Protein AF-A0A352DQA3-F1 (afdb_monomer)

Mean predicted aligned error: 14.09 Å

Radius of gyration: 21.42 Å; Cα contacts (8 Å, |Δi|>4): 329; chains: 1; bounding box: 60×43×44 Å

Foldseek 3Di:
DVVVQCCQCPVVPDPPDAAEAEFWLDPCRLVVDPDPVRHQAYEYAEEDQDPLAADQALVLVGLVSVCVSVPVRHAYAHDEYQAHHAPCNCVLSVSPHVYYHYDDDCSDPPCSHYNPVSVVRQCPDPSDDDPVNDDDPVPDDPPDPPPDDPPDDDDDDDDDDDDDQQAQPLVPPPDQALVSLVLLACCQVPCPVRPGDDSSFVNQQAQQDPGGHNSSSVVSSCCNVVVDPSVCTSPHD

Structure (mmCIF, N/CA/C/O backbone):
data_AF-A0A352DQA3-F1
#
_entry.id   AF-A0A352DQA3-F1
#
loop_
_atom_site.group_PDB
_atom_site.id
_atom_site.type_symbol
_atom_site.label_atom_id
_atom_site.label_alt_id
_atom_site.label_comp_id
_atom_site.label_asym_id
_atom_site.label_entity_id
_atom_site.label_seq_id
_atom_site.pdbx_PDB_ins_code
_atom_site.Cartn_x
_atom_site.Cartn_y
_atom_site.Cartn_z
_atom_site.occupancy
_atom_site.B_iso_or_equiv
_atom_site.auth_seq_id
_atom_site.auth_comp_id
_atom_site.auth_asym_id
_atom_site.auth_atom_id
_atom_site.pdbx_PDB_model_num
ATOM 1 N N . TYR A 1 1 ? 12.817 1.715 -17.628 1.00 97.12 1 TYR A N 1
ATOM 2 C CA . TYR A 1 1 ? 11.802 0.677 -17.380 1.00 97.12 1 TYR A CA 1
ATOM 3 C C . TYR A 1 1 ? 11.721 -0.336 -18.521 1.00 97.12 1 TYR A C 1
ATOM 5 O O . TYR A 1 1 ? 12.289 -1.405 -18.374 1.00 97.12 1 TYR A O 1
ATOM 13 N N . ARG A 1 2 ? 11.142 0.001 -19.687 1.00 98.06 2 ARG A N 1
ATOM 14 C CA . ARG A 1 2 ? 10.905 -0.963 -20.788 1.00 98.06 2 ARG A CA 1
ATOM 15 C C . ARG A 1 2 ? 12.142 -1.726 -21.283 1.00 98.06 2 ARG A C 1
ATOM 17 O O . ARG A 1 2 ? 12.039 -2.916 -21.531 1.00 98.06 2 ARG A O 1
ATOM 24 N N . LEU A 1 3 ? 13.314 -1.085 -21.359 1.00 98.56 3 LEU A N 1
ATOM 25 C CA . LEU A 1 3 ? 14.563 -1.789 -21.687 1.00 98.56 3 LEU A CA 1
ATOM 26 C C . LEU A 1 3 ? 14.915 -2.861 -20.643 1.00 98.56 3 LEU A C 1
ATOM 28 O O . LEU A 1 3 ? 15.335 -3.947 -21.009 1.00 98.56 3 LEU A O 1
ATOM 32 N N . LEU A 1 4 ? 14.743 -2.568 -19.352 1.00 98.62 4 LEU A N 1
ATOM 33 C CA . LEU A 1 4 ? 15.020 -3.530 -18.285 1.00 98.62 4 LEU A CA 1
ATOM 34 C C . LEU A 1 4 ? 14.028 -4.695 -18.336 1.00 98.62 4 LEU A C 1
ATOM 36 O O . LEU A 1 4 ? 14.460 -5.837 -18.246 1.00 98.62 4 LEU A O 1
ATOM 40 N N . TYR A 1 5 ? 12.739 -4.404 -18.544 1.00 98.62 5 TYR A N 1
ATOM 41 C CA . TYR A 1 5 ? 11.709 -5.424 -18.751 1.00 98.62 5 TYR A CA 1
ATOM 42 C C . TYR A 1 5 ? 12.066 -6.347 -19.915 1.00 98.62 5 TYR A C 1
ATOM 44 O O . TYR A 1 5 ? 12.127 -7.556 -19.746 1.00 98.62 5 TYR A O 1
ATOM 52 N N . ASP A 1 6 ? 12.393 -5.786 -21.080 1.00 98.50 6 ASP A N 1
ATOM 53 C CA . ASP A 1 6 ? 12.763 -6.586 -22.247 1.00 98.50 6 ASP A CA 1
ATOM 54 C C . ASP A 1 6 ? 14.010 -7.446 -21.994 1.00 98.50 6 ASP A C 1
ATOM 56 O O . ASP A 1 6 ? 14.023 -8.639 -22.289 1.00 98.50 6 ASP A O 1
ATOM 60 N N . GLN A 1 7 ? 15.050 -6.870 -21.385 1.00 98.75 7 GLN A N 1
ATOM 61 C CA . GLN A 1 7 ? 16.265 -7.621 -21.089 1.00 98.75 7 GLN A CA 1
ATOM 62 C C . GLN A 1 7 ? 16.005 -8.752 -20.089 1.00 98.75 7 GLN A C 1
ATOM 64 O O . GLN A 1 7 ? 16.391 -9.885 -20.352 1.00 98.75 7 GLN A O 1
ATOM 69 N N . LEU A 1 8 ? 15.360 -8.473 -18.955 1.00 98.75 8 LEU A N 1
ATOM 70 C CA . LEU A 1 8 ? 15.143 -9.474 -17.910 1.00 98.75 8 LEU A CA 1
ATOM 71 C C . LEU A 1 8 ? 14.114 -10.529 -18.335 1.00 98.75 8 LEU A C 1
ATOM 73 O O . LEU A 1 8 ? 14.409 -11.718 -18.253 1.00 98.75 8 LEU A O 1
ATOM 77 N N . THR A 1 9 ? 12.956 -10.108 -18.842 1.00 97.88 9 THR A N 1
ATOM 78 C CA . THR A 1 9 ? 11.842 -11.005 -19.173 1.00 97.88 9 THR A CA 1
ATOM 79 C C . THR A 1 9 ? 12.065 -11.725 -20.502 1.00 97.88 9 THR A C 1
ATOM 81 O O . THR A 1 9 ? 11.967 -12.947 -20.561 1.00 97.88 9 THR A O 1
ATOM 84 N N . ASN A 1 10 ? 12.408 -11.006 -21.579 1.00 97.31 10 ASN A N 1
ATOM 85 C CA . ASN A 1 10 ? 12.446 -11.596 -22.925 1.00 97.31 10 ASN A CA 1
ATOM 86 C C . ASN A 1 10 ? 13.825 -12.153 -23.300 1.00 97.31 10 ASN A C 1
ATOM 88 O O . ASN A 1 10 ? 13.908 -13.216 -23.913 1.00 97.31 10 ASN A O 1
ATOM 92 N N . VAL A 1 11 ? 14.910 -11.441 -22.968 1.00 98.50 11 VAL A N 1
ATOM 93 C CA . VAL A 1 11 ? 16.274 -11.862 -23.345 1.00 98.50 11 VAL A CA 1
ATOM 94 C C . VAL A 1 11 ? 16.845 -12.875 -22.355 1.00 98.50 11 VAL A C 1
ATOM 96 O O . VAL A 1 11 ? 17.366 -13.907 -22.776 1.00 98.50 11 VAL A O 1
ATOM 99 N N . TYR A 1 12 ? 16.753 -12.598 -21.053 1.00 98.31 12 TYR A N 1
ATOM 100 C CA . TYR A 1 12 ? 17.240 -13.498 -20.004 1.00 98.31 12 TYR A CA 1
ATOM 101 C C . TYR A 1 12 ? 16.210 -14.546 -19.572 1.00 98.31 12 TYR A C 1
ATOM 103 O O . TYR A 1 12 ? 16.596 -15.515 -18.922 1.00 98.31 12 TYR A O 1
ATOM 111 N N . GLY A 1 13 ? 14.938 -14.396 -19.959 1.00 97.69 13 GLY A N 1
ATOM 112 C CA . GLY A 1 13 ? 13.897 -15.387 -19.681 1.00 97.69 13 GLY A CA 1
ATOM 113 C C . GLY A 1 13 ? 13.489 -15.465 -18.210 1.00 97.69 13 GLY A C 1
ATOM 114 O O . GLY A 1 13 ? 13.107 -16.540 -17.759 1.00 97.69 13 GLY A O 1
ATOM 115 N N . LEU A 1 14 ? 13.623 -14.375 -17.447 1.00 98.12 14 LEU A N 1
ATOM 116 C CA . LEU A 1 14 ? 13.185 -14.324 -16.052 1.00 98.12 14 LEU A CA 1
ATOM 117 C C . LEU A 1 14 ? 11.661 -14.171 -15.994 1.00 98.12 14 LEU A C 1
ATOM 119 O O . LEU A 1 14 ? 11.121 -13.118 -16.326 1.00 98.12 14 LEU A O 1
ATOM 123 N N . ASP A 1 15 ? 10.985 -15.224 -15.549 1.00 96.12 15 ASP A N 1
ATOM 124 C CA . ASP A 1 15 ? 9.526 -15.338 -15.427 1.00 96.12 15 ASP A CA 1
ATOM 125 C C . ASP A 1 15 ? 9.042 -15.336 -13.964 1.00 96.12 15 ASP A C 1
ATOM 127 O O . ASP A 1 15 ? 7.864 -15.538 -13.681 1.00 96.12 15 ASP A O 1
ATOM 131 N N . ASN A 1 16 ? 9.953 -15.075 -13.025 1.00 95.12 16 ASN A N 1
ATOM 132 C CA . ASN A 1 16 ? 9.726 -15.093 -11.581 1.00 95.12 16 ASN A CA 1
ATOM 133 C C . ASN A 1 16 ? 9.737 -13.691 -10.941 1.00 95.12 16 ASN A C 1
ATOM 135 O O . ASN A 1 16 ? 9.938 -13.566 -9.732 1.00 95.12 16 ASN A O 1
ATOM 139 N N . LEU A 1 17 ? 9.592 -12.638 -11.750 1.00 97.69 17 LEU A N 1
ATOM 140 C CA . LEU A 1 17 ? 9.602 -11.244 -11.310 1.00 97.69 17 LEU A CA 1
ATOM 141 C C . LEU A 1 17 ? 8.179 -10.683 -11.293 1.00 97.69 17 LEU A C 1
ATOM 143 O O . LEU A 1 17 ? 7.460 -10.818 -12.278 1.00 97.69 17 LEU A O 1
ATOM 147 N N . ILE A 1 18 ? 7.818 -10.008 -10.199 1.00 98.00 18 ILE A N 1
ATOM 148 C CA . ILE A 1 18 ? 6.641 -9.136 -10.122 1.00 98.00 18 ILE A CA 1
ATOM 149 C C . ILE A 1 18 ? 7.140 -7.699 -10.281 1.00 98.00 18 ILE A C 1
ATOM 151 O O . ILE A 1 18 ? 7.998 -7.240 -9.524 1.00 98.00 18 ILE A O 1
ATOM 155 N N . TRP A 1 19 ? 6.637 -7.003 -11.293 1.00 98.69 19 TRP A N 1
ATOM 156 C CA . TRP A 1 19 ? 7.102 -5.686 -11.704 1.00 98.69 19 TRP A CA 1
ATOM 157 C C . TRP A 1 19 ? 6.330 -4.574 -10.990 1.00 98.69 19 TRP A C 1
ATOM 159 O O . TRP A 1 19 ? 5.251 -4.163 -11.417 1.00 98.69 19 TRP A O 1
ATOM 169 N N . GLU A 1 20 ? 6.907 -4.049 -9.912 1.00 98.69 20 GLU A N 1
ATOM 170 C CA . GLU A 1 20 ? 6.370 -2.893 -9.193 1.00 98.69 20 GLU A CA 1
ATOM 171 C C . GLU A 1 20 ? 6.912 -1.577 -9.773 1.00 98.69 20 GLU A C 1
ATOM 173 O O . GLU A 1 20 ? 8.119 -1.403 -9.965 1.00 98.69 20 GLU A O 1
ATOM 178 N N . TRP A 1 21 ? 6.019 -0.640 -10.092 1.00 98.38 21 TRP A N 1
ATOM 179 C CA . TRP A 1 21 ? 6.387 0.721 -10.483 1.00 98.38 21 TRP A CA 1
ATOM 180 C C . TRP A 1 21 ? 6.039 1.702 -9.367 1.00 98.38 21 TRP A C 1
ATOM 182 O O . TRP A 1 21 ? 4.870 1.864 -9.026 1.00 98.38 21 TRP A O 1
ATOM 192 N N . THR A 1 22 ? 7.040 2.394 -8.829 1.00 97.75 22 THR A N 1
ATOM 193 C CA . THR A 1 22 ? 6.814 3.465 -7.854 1.00 97.75 22 THR A CA 1
ATOM 194 C C . THR A 1 22 ? 6.287 4.714 -8.557 1.00 97.75 22 THR A C 1
ATOM 196 O O . THR A 1 22 ? 6.980 5.319 -9.381 1.00 97.75 22 THR A O 1
ATOM 199 N N . GLY A 1 23 ? 5.055 5.091 -8.225 1.00 92.44 23 GLY A N 1
ATOM 200 C CA . GLY A 1 23 ? 4.358 6.250 -8.764 1.00 92.44 23 GLY A CA 1
ATOM 201 C C . GLY A 1 23 ? 4.182 7.366 -7.744 1.00 92.44 23 GLY A C 1
ATOM 202 O O . GLY A 1 23 ? 4.230 7.153 -6.538 1.00 92.44 23 GLY A O 1
ATOM 203 N N . TYR A 1 24 ? 3.913 8.570 -8.245 1.00 92.81 24 TYR A N 1
ATOM 204 C CA . TYR A 1 24 ? 3.477 9.714 -7.446 1.00 92.81 24 TYR A CA 1
ATOM 205 C C . TYR A 1 24 ? 2.118 10.215 -7.947 1.00 92.81 24 TYR A C 1
ATOM 207 O O . TYR A 1 24 ? 1.561 9.703 -8.918 1.00 92.81 24 TYR A O 1
ATOM 215 N N . THR A 1 25 ? 1.554 11.211 -7.267 1.00 89.88 25 THR A N 1
ATOM 216 C CA . THR A 1 25 ? 0.224 11.759 -7.578 1.00 89.88 25 THR A CA 1
ATOM 217 C C . THR A 1 25 ? 0.282 13.200 -8.085 1.00 89.88 25 THR A C 1
ATOM 219 O O . THR A 1 25 ? -0.691 13.945 -7.957 1.00 89.88 25 THR A O 1
ATOM 222 N N . THR A 1 26 ? 1.425 13.629 -8.631 1.00 88.25 26 THR A N 1
ATOM 223 C CA . THR A 1 26 ? 1.525 14.930 -9.310 1.00 88.25 26 THR A CA 1
ATOM 224 C C . THR A 1 26 ? 0.854 14.859 -10.687 1.00 88.25 26 THR A C 1
ATOM 226 O O . THR A 1 26 ? 0.748 13.766 -11.249 1.00 88.25 26 THR A O 1
ATOM 229 N N . PRO A 1 27 ? 0.428 15.992 -11.275 1.00 83.38 27 PRO A N 1
ATOM 230 C CA . PRO A 1 27 ? -0.166 16.002 -12.615 1.00 83.38 27 PRO A CA 1
ATOM 231 C C . PRO A 1 27 ? 0.701 15.324 -13.687 1.00 83.38 27 PRO A C 1
ATOM 233 O O . PRO A 1 27 ? 0.173 14.666 -14.576 1.00 83.38 27 PRO A O 1
ATOM 236 N N . GLU A 1 28 ? 2.024 15.437 -13.575 1.00 89.81 28 GLU A N 1
ATOM 237 C CA . GLU A 1 28 ? 2.993 14.872 -14.519 1.00 89.81 28 GLU A CA 1
ATOM 238 C C . GLU A 1 28 ? 3.261 13.384 -14.269 1.00 89.81 28 GLU A C 1
ATOM 240 O O . GLU A 1 28 ? 3.875 12.728 -15.103 1.00 89.81 28 GLU A O 1
ATOM 245 N N . SER A 1 29 ? 2.827 12.822 -13.135 1.00 89.19 29 SER A N 1
ATOM 246 C CA . SER A 1 29 ? 3.151 11.438 -12.757 1.00 89.19 29 SER A CA 1
ATOM 247 C C . SER A 1 29 ? 2.624 10.413 -13.768 1.00 89.19 29 SER A C 1
ATOM 249 O O . SER A 1 29 ? 3.254 9.377 -13.969 1.00 89.19 29 SER A O 1
ATOM 251 N N . ALA A 1 30 ? 1.523 10.728 -14.458 1.00 87.94 30 ALA A N 1
ATOM 252 C CA . ALA A 1 30 ? 0.977 9.892 -15.525 1.00 87.94 30 ALA A CA 1
ATOM 253 C C . ALA A 1 30 ? 1.944 9.732 -16.715 1.00 87.94 30 ALA A C 1
ATOM 255 O O . ALA A 1 30 ? 1.997 8.658 -17.308 1.00 87.94 30 ALA A O 1
ATOM 256 N N . ASP A 1 31 ? 2.758 10.749 -17.021 1.00 94.62 31 ASP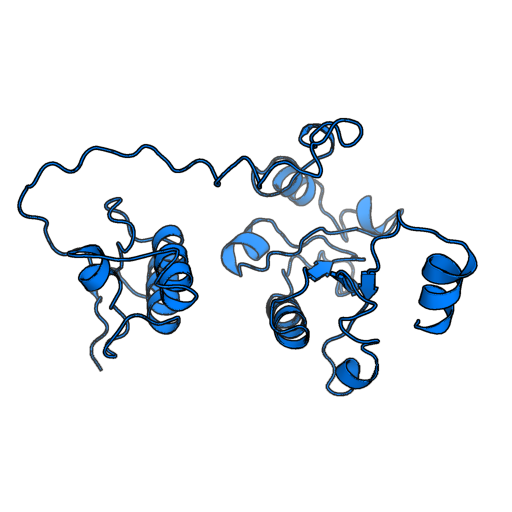 A N 1
ATOM 257 C CA . ASP A 1 31 ? 3.726 10.705 -18.129 1.00 94.62 31 ASP A CA 1
ATOM 258 C C . ASP A 1 31 ? 4.896 9.742 -17.851 1.00 94.62 31 ASP A C 1
ATOM 260 O O . ASP A 1 31 ? 5.610 9.332 -18.769 1.00 94.62 31 ASP A O 1
ATOM 264 N N . TRP A 1 32 ? 5.101 9.371 -16.5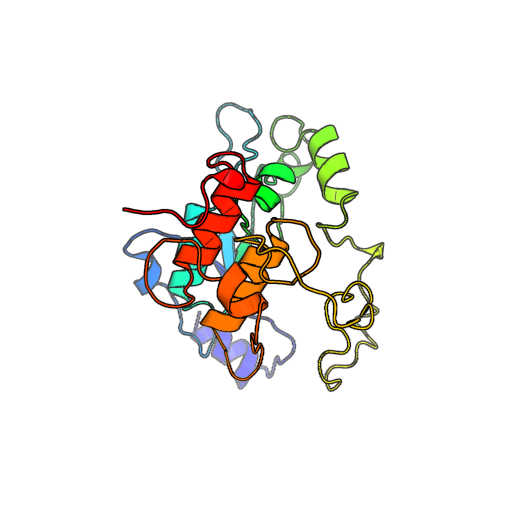83 1.00 96.00 32 TRP A N 1
ATOM 265 C CA . TRP A 1 32 ? 6.158 8.457 -16.145 1.00 96.00 32 TRP A CA 1
ATOM 266 C C . TRP A 1 32 ? 5.700 7.003 -16.039 1.00 96.00 32 TRP A C 1
ATOM 268 O O . TRP A 1 32 ? 6.545 6.123 -15.843 1.00 96.00 32 TRP A O 1
ATOM 278 N N . TYR A 1 33 ? 4.396 6.738 -16.174 1.00 96.06 33 TYR A N 1
ATOM 279 C CA . TYR A 1 33 ? 3.854 5.389 -16.098 1.00 96.06 33 TYR A CA 1
ATOM 280 C C . TYR A 1 33 ? 4.297 4.563 -17.321 1.00 96.06 33 TYR A C 1
ATOM 282 O O . TYR A 1 33 ? 3.999 4.936 -18.458 1.00 96.06 33 TYR A O 1
ATOM 290 N N . PRO A 1 34 ? 5.014 3.436 -17.139 1.00 97.44 34 PRO A N 1
ATOM 291 C CA . PRO A 1 34 ? 5.565 2.675 -18.257 1.00 97.44 34 PRO A CA 1
ATOM 292 C C . PRO A 1 34 ? 4.510 2.043 -19.171 1.00 97.44 34 PRO A C 1
ATOM 294 O O . PRO A 1 34 ? 4.805 1.855 -20.355 1.00 97.44 34 PRO A O 1
ATOM 297 N N . GLY A 1 35 ? 3.324 1.726 -18.640 1.00 96.38 35 GLY A N 1
ATOM 298 C CA . GLY A 1 35 ? 2.212 1.064 -19.329 1.00 96.38 35 GLY A CA 1
ATOM 299 C C . GLY A 1 35 ? 1.791 -0.254 -18.669 1.00 96.38 35 GLY A C 1
ATOM 300 O O . GLY A 1 35 ? 2.610 -0.947 -18.066 1.00 96.38 35 GLY A O 1
ATOM 301 N N . ASP A 1 36 ? 0.511 -0.608 -18.815 1.00 96.81 36 ASP A N 1
ATOM 302 C CA . ASP A 1 36 ? -0.110 -1.769 -18.153 1.00 96.81 36 ASP A CA 1
ATOM 303 C C . ASP A 1 36 ? 0.462 -3.127 -18.581 1.00 96.81 36 ASP A C 1
ATOM 305 O O . ASP A 1 36 ? 0.287 -4.114 -17.866 1.00 96.81 36 A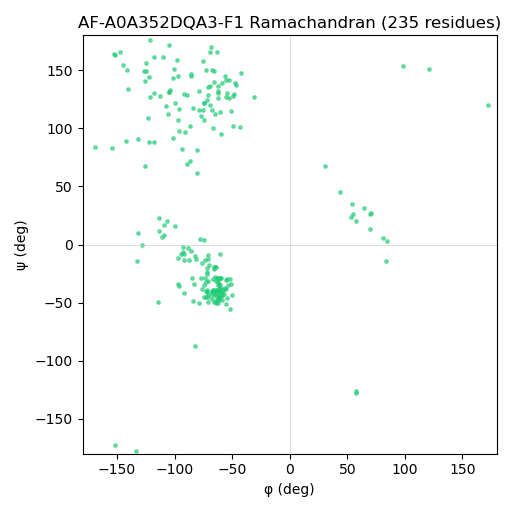SP A O 1
ATOM 309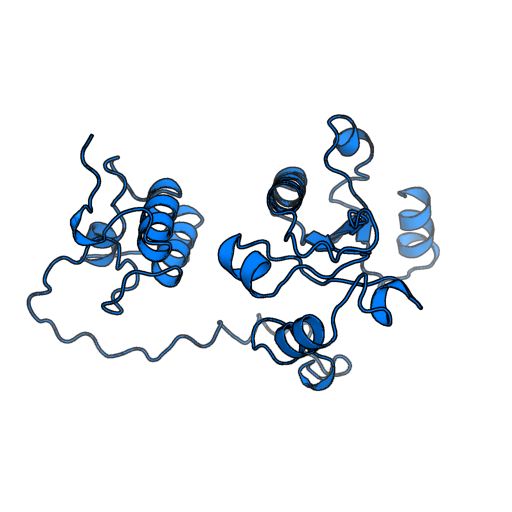 N N . ASP A 1 37 ? 1.129 -3.175 -19.738 1.00 97.38 37 ASP A N 1
ATOM 310 C CA . ASP A 1 37 ? 1.752 -4.364 -20.327 1.00 97.38 37 ASP A CA 1
ATOM 311 C C . ASP A 1 37 ? 3.068 -4.766 -19.650 1.00 97.38 37 ASP A C 1
ATOM 313 O O . ASP A 1 37 ? 3.543 -5.879 -19.858 1.00 97.38 37 ASP A O 1
ATOM 317 N N . VAL A 1 38 ? 3.667 -3.869 -18.864 1.00 98.12 38 VAL A N 1
ATOM 318 C CA . VAL A 1 38 ? 4.975 -4.094 -18.228 1.00 98.12 38 VAL A CA 1
ATOM 319 C C . VAL A 1 38 ? 4.977 -3.837 -16.719 1.00 98.12 38 VAL A C 1
ATOM 321 O O . VAL A 1 38 ? 6.019 -4.003 -16.096 1.00 98.12 38 VAL A O 1
ATOM 324 N N . VAL A 1 39 ? 3.846 -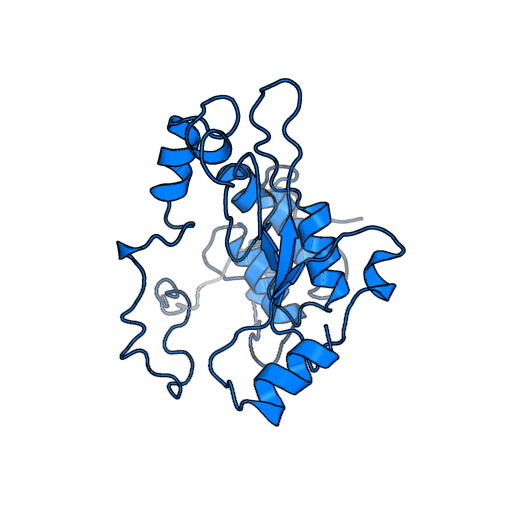3.433 -16.133 1.00 98.38 39 VAL A N 1
ATOM 325 C CA . VAL A 1 39 ? 3.693 -3.165 -14.693 1.00 98.38 39 VAL A CA 1
ATOM 326 C C . VAL A 1 39 ? 2.659 -4.118 -14.102 1.00 98.38 39 VAL A C 1
ATOM 328 O O . VAL A 1 39 ? 1.543 -4.201 -14.609 1.00 98.38 39 VAL A O 1
ATOM 331 N N . ASP A 1 40 ? 2.990 -4.778 -12.996 1.00 98.62 40 ASP A N 1
ATOM 332 C CA . ASP A 1 40 ? 2.076 -5.664 -12.265 1.00 98.62 40 ASP A CA 1
ATOM 333 C C . ASP A 1 40 ? 1.387 -4.945 -11.097 1.00 98.62 40 ASP A C 1
ATOM 335 O O . ASP A 1 40 ? 0.207 -5.173 -10.825 1.00 98.62 40 ASP A O 1
ATOM 339 N N . MET A 1 41 ? 2.103 -4.039 -10.426 1.00 98.38 41 MET A N 1
ATOM 340 C CA . MET A 1 41 ? 1.598 -3.294 -9.272 1.00 98.38 41 MET A CA 1
ATOM 341 C C . MET A 1 41 ? 2.259 -1.919 -9.123 1.00 98.38 41 MET A C 1
ATOM 343 O O . MET A 1 41 ? 3.301 -1.645 -9.721 1.00 98.38 41 MET A O 1
ATOM 347 N N . VAL A 1 42 ? 1.637 -1.047 -8.331 1.00 98.44 42 VAL A N 1
ATOM 348 C CA . VAL A 1 42 ? 2.093 0.329 -8.106 1.00 98.44 42 VAL A CA 1
ATOM 349 C C . VAL A 1 42 ? 2.552 0.514 -6.668 1.00 98.44 42 VAL A C 1
ATOM 351 O O . VAL A 1 42 ? 1.789 0.244 -5.747 1.00 98.44 42 VAL A O 1
ATOM 354 N N . GLY A 1 43 ? 3.758 1.042 -6.494 1.00 98.44 43 GLY A N 1
ATOM 355 C CA . GLY A 1 43 ? 4.291 1.472 -5.204 1.00 98.44 43 GLY A CA 1
ATOM 356 C C . GLY A 1 43 ? 4.129 2.979 -4.987 1.00 98.44 43 GLY A C 1
ATOM 357 O O . GLY A 1 43 ? 4.011 3.749 -5.944 1.00 98.44 43 GLY A O 1
ATOM 358 N N . TYR A 1 44 ? 4.158 3.414 -3.732 1.00 98.56 44 TYR A N 1
ATOM 359 C CA . TYR A 1 44 ? 4.298 4.810 -3.326 1.00 98.56 44 TYR A CA 1
ATOM 360 C C . TYR A 1 44 ? 5.208 4.927 -2.106 1.00 98.56 44 TYR A C 1
ATOM 362 O O . TYR A 1 44 ? 5.000 4.239 -1.105 1.00 98.56 44 TYR A O 1
ATOM 370 N N . ASP A 1 45 ? 6.147 5.869 -2.158 1.00 98.38 45 ASP A N 1
ATOM 371 C CA . ASP A 1 45 ? 7.107 6.099 -1.080 1.00 98.38 45 ASP A CA 1
ATOM 372 C C . ASP A 1 45 ? 6.630 7.245 -0.173 1.00 98.38 45 ASP A C 1
ATOM 374 O O . ASP A 1 45 ? 6.654 8.429 -0.537 1.00 98.38 45 ASP A O 1
ATOM 378 N N . LYS A 1 46 ? 6.173 6.902 1.035 1.00 96.94 46 LYS A N 1
ATOM 379 C CA . LYS A 1 46 ? 5.617 7.840 2.021 1.00 96.94 46 LYS A CA 1
ATOM 380 C C . LYS A 1 46 ? 6.678 8.269 3.037 1.00 96.94 46 LYS A C 1
ATOM 382 O O . LYS A 1 46 ? 6.866 7.621 4.060 1.00 96.94 46 LYS A O 1
ATOM 387 N N . TYR A 1 47 ? 7.278 9.435 2.821 1.00 95.00 47 TYR A N 1
ATOM 388 C CA . TYR A 1 47 ? 8.117 10.107 3.821 1.00 95.00 47 TYR A CA 1
ATOM 389 C C . TYR A 1 47 ? 7.514 11.462 4.188 1.00 95.00 47 TYR A C 1
ATOM 391 O O . TYR A 1 47 ? 7.777 12.476 3.539 1.00 95.00 47 TYR A O 1
ATOM 399 N N . ASN A 1 48 ? 6.626 11.463 5.180 1.00 91.44 48 ASN A N 1
ATOM 400 C CA . ASN A 1 48 ? 5.829 12.628 5.569 1.00 91.44 48 ASN A CA 1
ATOM 401 C C . ASN A 1 48 ? 5.836 12.908 7.082 1.00 91.44 48 ASN A C 1
ATOM 403 O O . ASN A 1 48 ? 5.057 13.744 7.553 1.00 91.44 48 ASN A O 1
ATOM 407 N N . GLY A 1 49 ? 6.698 12.232 7.841 1.00 84.38 49 GLY A N 1
ATOM 408 C CA . GLY A 1 49 ? 7.039 12.586 9.211 1.00 84.38 49 GLY A CA 1
ATOM 409 C C . GLY A 1 49 ? 7.692 13.965 9.261 1.00 84.38 49 GLY A C 1
ATOM 410 O O . GLY A 1 49 ? 8.594 14.280 8.484 1.00 84.38 49 GLY A O 1
ATOM 411 N N . ILE A 1 50 ? 7.224 14.808 10.177 1.00 83.19 50 ILE A N 1
ATOM 412 C CA . ILE A 1 50 ? 7.739 16.165 10.387 1.00 83.19 50 ILE A CA 1
ATOM 413 C C . ILE A 1 50 ? 8.125 16.295 11.860 1.00 83.19 50 ILE A C 1
ATOM 415 O O . ILE A 1 50 ? 7.442 15.768 12.735 1.00 83.19 50 ILE A O 1
ATOM 419 N N . ASP A 1 51 ? 9.241 16.976 12.127 1.00 82.50 51 ASP A N 1
ATOM 420 C CA . ASP A 1 51 ? 9.695 17.359 13.473 1.00 82.50 51 ASP A CA 1
ATOM 421 C C . ASP A 1 51 ? 9.832 16.205 14.485 1.00 82.50 51 ASP A C 1
ATOM 423 O O . ASP A 1 51 ? 9.756 16.405 15.696 1.00 82.50 51 ASP A O 1
ATOM 427 N N . GLY A 1 52 ? 10.073 14.985 13.998 1.00 76.19 52 GLY A N 1
ATOM 428 C CA . GLY A 1 52 ? 10.225 13.801 14.844 1.00 76.19 52 GLY A CA 1
ATOM 429 C C . GLY A 1 52 ? 8.937 13.338 15.517 1.00 76.19 52 GLY A C 1
ATOM 430 O O . GLY A 1 52 ? 8.994 12.718 16.578 1.00 76.19 52 GLY A O 1
ATOM 431 N N . ILE A 1 53 ? 7.796 13.653 14.907 1.00 86.62 53 ILE A N 1
ATOM 432 C CA . ILE A 1 53 ? 6.487 13.159 15.314 1.00 86.62 53 ILE A CA 1
ATOM 433 C C . ILE A 1 53 ? 6.049 12.075 14.318 1.00 86.62 53 ILE A C 1
ATOM 435 O O . ILE A 1 53 ? 6.089 12.326 13.106 1.00 86.62 53 ILE A O 1
ATOM 439 N N . PRO A 1 54 ? 5.586 10.909 14.805 1.00 91.69 54 PRO A N 1
ATOM 440 C CA . PRO A 1 54 ? 5.015 9.877 13.953 1.00 91.69 54 PRO A CA 1
ATOM 441 C C . PRO A 1 54 ? 3.871 10.426 13.100 1.00 91.69 54 PRO A C 1
ATOM 443 O O . PRO A 1 54 ? 2.941 11.053 13.615 1.00 91.69 54 PRO A O 1
ATOM 446 N N . ASN A 1 55 ? 3.902 10.166 11.793 1.00 96.44 55 ASN A N 1
ATOM 447 C CA . ASN A 1 55 ? 2.800 10.511 10.900 1.00 96.44 55 ASN A CA 1
ATOM 448 C C . ASN A 1 55 ? 1.953 9.273 10.592 1.00 96.44 55 ASN A C 1
ATOM 450 O O . ASN A 1 55 ? 2.192 8.556 9.616 1.00 96.44 55 ASN A O 1
ATOM 454 N N . LEU A 1 56 ? 0.928 9.078 11.422 1.00 96.00 56 LEU A N 1
ATOM 455 C CA . LEU A 1 56 ? 0.003 7.943 11.371 1.00 96.00 56 LEU A CA 1
ATOM 456 C C . LEU A 1 56 ? -1.063 8.053 10.266 1.00 96.00 56 LEU A C 1
ATOM 458 O O . LEU A 1 56 ? -1.968 7.221 10.207 1.00 96.00 56 LEU A O 1
ATOM 462 N N . SER A 1 57 ? -1.008 9.077 9.405 1.00 96.62 57 SER A N 1
ATOM 463 C CA . SER A 1 57 ? -1.969 9.243 8.311 1.00 96.62 57 SER A CA 1
ATOM 464 C C . SER A 1 57 ? -1.905 8.078 7.325 1.00 96.62 57 SER A C 1
ATOM 466 O O . SER A 1 57 ? -0.827 7.694 6.872 1.00 96.62 57 SER A O 1
ATOM 468 N N . SER A 1 58 ? -3.078 7.597 6.911 1.00 95.88 58 SER A N 1
ATOM 469 C CA . SER A 1 58 ? -3.238 6.600 5.848 1.00 95.88 58 SER A CA 1
ATOM 470 C C . SER A 1 58 ? -2.940 7.124 4.443 1.00 95.88 58 SER A C 1
ATOM 472 O O . SER A 1 58 ? -2.927 6.327 3.507 1.00 95.88 58 SER A O 1
ATOM 474 N N . ILE A 1 59 ? -2.752 8.447 4.285 1.00 95.44 59 ILE A N 1
ATOM 475 C CA . ILE A 1 59 ? -2.629 9.151 2.998 1.00 95.44 59 ILE A CA 1
ATOM 476 C C . ILE A 1 59 ? -3.668 8.668 1.964 1.00 95.44 59 ILE A C 1
ATOM 478 O O . ILE A 1 59 ? -3.358 8.437 0.796 1.00 95.44 59 ILE A O 1
ATOM 482 N N . SER A 1 60 ? -4.923 8.522 2.401 1.00 92.06 60 SER A N 1
ATOM 483 C CA . SER A 1 60 ? -6.022 7.947 1.612 1.00 92.06 60 SER A CA 1
ATOM 484 C C . SER A 1 60 ? -6.276 8.654 0.279 1.00 92.06 60 SER A C 1
ATOM 486 O O . SER A 1 60 ? -6.525 7.996 -0.729 1.00 92.06 60 SER A O 1
ATOM 488 N N . SER A 1 61 ? -6.146 9.982 0.215 1.00 89.75 61 SER A N 1
ATOM 489 C CA . SER A 1 61 ? -6.250 10.724 -1.049 1.00 89.75 61 SER A CA 1
ATOM 490 C C . SER A 1 61 ? -5.180 10.304 -2.062 1.00 89.75 61 SER A C 1
ATOM 492 O O . SER A 1 61 ? -5.484 10.173 -3.251 1.00 89.75 61 SER A O 1
ATOM 494 N N . THR A 1 62 ? -3.954 10.047 -1.601 1.00 94.75 62 THR A N 1
ATOM 495 C CA . THR A 1 62 ? -2.863 9.507 -2.419 1.00 94.75 62 THR A CA 1
ATOM 496 C C . THR A 1 62 ? -3.194 8.092 -2.876 1.00 94.75 62 THR A C 1
ATOM 498 O O . THR A 1 62 ? -3.146 7.826 -4.075 1.00 94.75 62 THR A O 1
ATOM 501 N N . PHE A 1 63 ? -3.613 7.218 -1.952 1.00 96.88 63 PHE A N 1
ATOM 502 C CA . PHE A 1 63 ? -4.025 5.845 -2.262 1.00 96.88 63 PHE A CA 1
ATOM 503 C C . PHE A 1 63 ? -5.071 5.808 -3.387 1.00 96.88 63 PHE A C 1
ATOM 505 O O . PHE A 1 63 ? -4.839 5.212 -4.437 1.00 96.88 63 PHE A O 1
ATOM 512 N N . TYR A 1 64 ? -6.188 6.526 -3.227 1.00 92.69 64 TYR A N 1
ATOM 513 C CA . TYR A 1 64 ? -7.256 6.547 -4.231 1.00 92.69 64 TYR A CA 1
ATOM 514 C C . TYR A 1 64 ? -6.841 7.215 -5.544 1.00 92.69 64 TYR A C 1
ATOM 516 O O . TYR A 1 64 ? -7.347 6.840 -6.603 1.00 92.69 64 TYR A O 1
ATOM 524 N N . SER A 1 65 ? -5.920 8.182 -5.509 1.00 91.56 65 SER A N 1
ATOM 525 C CA . SER A 1 65 ? -5.383 8.791 -6.731 1.00 91.56 65 SER A CA 1
ATOM 526 C C . SER A 1 65 ? -4.554 7.794 -7.539 1.00 91.56 65 SER A C 1
ATOM 528 O O . SER A 1 65 ? -4.699 7.751 -8.759 1.00 91.56 65 SER A O 1
ATOM 530 N N . LEU A 1 66 ? -3.746 6.960 -6.877 1.00 94.06 66 LEU A N 1
ATOM 531 C CA . LEU A 1 66 ? -2.980 5.893 -7.528 1.00 94.06 66 LEU A CA 1
ATOM 532 C C . LEU A 1 66 ? -3.901 4.799 -8.068 1.00 94.06 66 LEU A C 1
ATOM 534 O O . LEU A 1 66 ? -3.794 4.462 -9.242 1.00 94.06 66 LEU A O 1
ATOM 538 N N . VAL A 1 67 ? -4.863 4.330 -7.260 1.00 93.69 67 VAL A N 1
ATOM 539 C CA . VAL A 1 67 ? -5.880 3.351 -7.692 1.00 93.69 67 VAL A CA 1
ATOM 540 C C . VAL A 1 67 ? -6.610 3.857 -8.936 1.00 93.69 67 VAL A C 1
ATOM 542 O O . VAL A 1 67 ? -6.746 3.130 -9.917 1.00 93.69 67 VAL A O 1
ATOM 545 N N . LYS A 1 68 ? -7.032 5.127 -8.942 1.00 89.00 68 LYS A N 1
ATOM 546 C CA . LYS A 1 68 ? -7.659 5.753 -10.111 1.00 89.00 68 LYS A CA 1
ATOM 547 C C . LYS A 1 68 ? -6.700 5.855 -11.300 1.00 89.00 68 LYS A C 1
ATOM 549 O O . LYS A 1 68 ? -7.139 5.657 -12.427 1.00 89.00 68 LYS A O 1
ATOM 554 N N . GLY A 1 69 ? -5.426 6.169 -11.062 1.00 87.06 69 GLY A N 1
ATOM 555 C CA . GLY A 1 69 ? -4.401 6.293 -12.102 1.00 87.06 69 GLY A CA 1
ATOM 556 C C . GLY A 1 69 ? -4.195 5.012 -12.911 1.00 87.06 69 GLY A C 1
ATOM 557 O O . GLY A 1 69 ? -3.897 5.090 -14.098 1.00 87.06 69 GLY A O 1
ATOM 558 N N . VAL A 1 70 ? -4.440 3.854 -12.295 1.00 90.06 70 VAL A N 1
ATOM 559 C CA . VAL A 1 70 ? -4.402 2.526 -12.932 1.00 90.06 70 VAL A CA 1
ATOM 560 C C . VAL A 1 70 ? -5.792 1.925 -13.156 1.00 90.06 70 VAL A C 1
ATOM 562 O O . VAL A 1 70 ? -5.935 0.712 -13.273 1.00 90.06 70 VAL A O 1
ATOM 565 N N . ASN A 1 71 ? -6.841 2.755 -13.170 1.00 88.19 71 ASN A N 1
ATOM 566 C CA . ASN A 1 71 ? -8.238 2.349 -13.372 1.00 88.19 71 ASN A CA 1
ATOM 567 C C . ASN A 1 71 ? -8.739 1.236 -12.424 1.00 88.19 71 ASN A C 1
ATOM 569 O O . ASN A 1 71 ? -9.696 0.533 -12.741 1.00 88.19 71 ASN A O 1
ATOM 573 N N . GLY A 1 72 ? -8.115 1.073 -11.255 1.00 91.25 72 GLY A N 1
ATOM 574 C CA . GLY A 1 72 ? -8.413 -0.008 -10.314 1.00 91.25 72 GLY A CA 1
ATOM 575 C C . GLY A 1 72 ? -7.992 -1.403 -10.789 1.00 91.25 72 GLY A C 1
ATOM 576 O O . GLY A 1 72 ? -8.416 -2.387 -10.189 1.00 91.25 72 GLY A O 1
ATOM 577 N N . GLU A 1 73 ? -7.179 -1.507 -11.843 1.00 94.25 73 GLU A N 1
ATOM 578 C CA . GLU A 1 73 ? -6.757 -2.789 -12.427 1.00 94.25 73 GLU A CA 1
ATOM 579 C C . GLU A 1 73 ? -5.439 -3.322 -11.848 1.00 94.25 73 GLU A C 1
ATOM 581 O O . GLU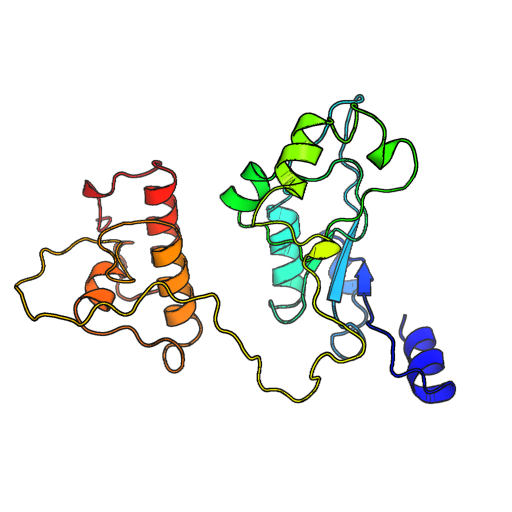 A 1 73 ? -5.102 -4.488 -12.054 1.00 94.25 73 GLU A O 1
ATOM 586 N N . LYS A 1 74 ? -4.693 -2.491 -11.110 1.00 96.31 74 LYS A N 1
ATOM 587 C CA . LYS A 1 74 ? -3.423 -2.860 -10.468 1.00 96.31 74 LYS A CA 1
ATOM 588 C C . LYS A 1 74 ? -3.509 -2.632 -8.960 1.00 96.31 74 LYS A C 1
ATOM 590 O O . LYS A 1 74 ? -4.139 -1.678 -8.502 1.00 96.31 74 LYS A O 1
ATOM 595 N N . MET A 1 75 ? -2.861 -3.506 -8.190 1.00 98.12 75 MET A N 1
ATOM 596 C CA . MET A 1 75 ? -2.728 -3.326 -6.741 1.00 98.12 75 MET A CA 1
ATOM 597 C C . MET A 1 75 ? -1.828 -2.125 -6.432 1.00 98.12 75 MET A C 1
ATOM 599 O O . MET A 1 75 ? -0.911 -1.823 -7.197 1.00 98.12 75 MET A O 1
ATOM 603 N N . VAL A 1 76 ? -2.085 -1.466 -5.301 1.00 98.25 76 VAL A N 1
ATOM 604 C CA . VAL A 1 76 ? -1.342 -0.284 -4.846 1.00 98.25 76 VAL A CA 1
ATOM 605 C C . VAL A 1 76 ? -0.736 -0.566 -3.472 1.00 98.25 76 VAL A C 1
ATOM 607 O O . VAL A 1 76 ? -1.450 -0.962 -2.552 1.00 98.25 76 VAL A O 1
ATOM 610 N N . ALA A 1 77 ? 0.568 -0.356 -3.329 1.00 98.69 77 ALA A N 1
ATOM 611 C CA . ALA A 1 77 ? 1.350 -0.626 -2.130 1.00 98.69 77 ALA A CA 1
ATOM 612 C C . ALA A 1 77 ? 2.114 0.613 -1.652 1.00 98.69 77 ALA A C 1
ATOM 614 O O . ALA A 1 77 ? 2.395 1.535 -2.418 1.00 98.69 77 ALA A O 1
ATOM 615 N N . MET A 1 78 ? 2.433 0.634 -0.361 1.00 98.38 78 MET A N 1
ATOM 616 C CA . MET A 1 78 ? 3.313 1.627 0.240 1.00 98.38 78 MET A CA 1
ATOM 617 C C . MET A 1 78 ? 4.728 1.042 0.247 1.00 98.38 78 MET A C 1
ATOM 619 O O . MET A 1 78 ? 5.156 0.434 1.229 1.00 98.38 78 MET A O 1
ATOM 623 N N . SER A 1 79 ? 5.405 1.160 -0.899 1.00 98.50 79 SER A N 1
ATOM 624 C CA . SER A 1 79 ? 6.681 0.498 -1.206 1.00 98.50 79 SER A CA 1
ATOM 625 C C . SER A 1 79 ? 7.824 0.921 -0.294 1.00 98.50 79 SER A C 1
ATOM 627 O O . SER A 1 79 ? 8.706 0.118 0.002 1.00 98.50 79 SER A O 1
ATOM 629 N N . GLU A 1 80 ? 7.764 2.152 0.205 1.00 98.44 80 GLU A N 1
ATOM 630 C CA . GLU A 1 80 ? 8.603 2.642 1.289 1.00 98.44 80 GLU A CA 1
ATOM 631 C C . GLU A 1 80 ? 7.791 3.541 2.222 1.00 98.44 80 GLU A C 1
ATOM 633 O O . GLU A 1 80 ? 6.886 4.263 1.786 1.00 98.44 80 GLU A O 1
ATOM 638 N N . ASN A 1 81 ? 8.156 3.575 3.503 1.00 98.06 81 ASN A N 1
ATOM 639 C CA . ASN A 1 81 ? 7.667 4.607 4.405 1.00 98.06 81 ASN A CA 1
ATOM 640 C C . ASN A 1 81 ? 8.603 4.939 5.571 1.00 98.06 81 ASN A C 1
ATOM 642 O O . ASN A 1 81 ? 9.494 4.175 5.942 1.00 98.06 81 ASN A O 1
ATOM 646 N N . ASP A 1 82 ? 8.349 6.087 6.197 1.00 96.38 82 ASP A N 1
ATOM 647 C CA . ASP A 1 82 ? 8.816 6.384 7.547 1.00 96.38 82 ASP A CA 1
ATOM 648 C C . ASP A 1 82 ? 7.879 5.768 8.599 1.00 96.38 82 ASP A C 1
ATOM 650 O O . ASP A 1 82 ? 8.067 4.627 9.019 1.00 96.38 82 ASP A O 1
ATOM 654 N N . SER A 1 83 ? 6.827 6.482 8.984 1.00 97.62 83 SER A N 1
ATOM 655 C CA . SER A 1 83 ? 5.769 6.010 9.869 1.00 97.62 83 SER A CA 1
ATOM 656 C C . SER A 1 83 ? 4.794 5.124 9.109 1.00 97.62 83 SER A C 1
ATOM 658 O O . SER A 1 83 ? 4.288 5.512 8.048 1.00 97.62 83 SER A O 1
ATOM 660 N N . ILE A 1 84 ? 4.482 3.968 9.682 1.00 98.38 84 ILE A N 1
ATOM 661 C CA . ILE A 1 84 ? 3.361 3.143 9.240 1.00 98.38 84 ILE A CA 1
ATOM 662 C C . ILE A 1 84 ? 2.066 3.892 9.600 1.00 98.38 84 ILE A C 1
ATOM 664 O O . ILE A 1 84 ? 1.972 4.461 10.692 1.00 98.38 84 ILE A O 1
ATOM 668 N N . PRO A 1 85 ? 1.065 3.954 8.706 1.00 98.31 85 PRO A N 1
ATOM 669 C CA . PRO A 1 85 ? -0.249 4.459 9.079 1.00 98.31 85 PRO A CA 1
ATOM 670 C C . PRO A 1 85 ? -0.849 3.686 10.258 1.00 98.31 85 PRO A C 1
ATOM 672 O O . PRO A 1 85 ? -0.692 2.469 10.335 1.00 98.31 85 PRO A O 1
ATOM 675 N N . SER A 1 86 ? -1.595 4.355 11.140 1.00 97.88 86 SER A N 1
ATOM 676 C CA . SER A 1 86 ? -2.268 3.624 12.218 1.00 97.88 86 SER A CA 1
ATOM 677 C C . SER A 1 86 ? -3.342 2.689 11.662 1.00 97.88 86 SER A C 1
ATOM 679 O O . SER A 1 86 ? -4.006 2.993 10.663 1.00 97.88 86 SER A O 1
ATOM 681 N N . LEU A 1 87 ? -3.560 1.573 12.363 1.00 97.31 87 LEU A N 1
ATOM 682 C CA . LEU A 1 87 ? -4.620 0.609 12.056 1.00 97.31 87 LEU A CA 1
ATOM 683 C C . LEU A 1 87 ? -5.987 1.295 11.891 1.00 97.31 87 LEU A C 1
ATOM 685 O O . LEU A 1 87 ? -6.720 1.014 10.946 1.00 97.31 87 LEU A O 1
ATOM 689 N N . GLU A 1 88 ? -6.307 2.234 12.782 1.00 96.06 88 GLU A N 1
ATOM 690 C CA . GLU A 1 88 ? -7.577 2.965 12.756 1.00 96.06 88 GLU A CA 1
ATOM 691 C C . GLU A 1 88 ? -7.715 3.822 11.502 1.00 96.06 88 GLU A C 1
ATOM 693 O O . GLU A 1 88 ? -8.769 3.804 10.877 1.00 96.06 88 GLU A O 1
ATOM 698 N N . ASN A 1 89 ? -6.667 4.545 11.099 1.00 89.81 89 ASN A N 1
ATOM 699 C CA . ASN A 1 89 ? -6.735 5.381 9.902 1.00 89.81 89 ASN A CA 1
ATOM 700 C C . ASN A 1 89 ? -6.866 4.522 8.638 1.00 89.81 89 ASN A C 1
ATOM 702 O O . ASN A 1 89 ? -7.673 4.842 7.768 1.00 89.81 89 ASN A O 1
ATOM 706 N N . LEU A 1 90 ? -6.144 3.399 8.548 1.00 94.75 90 LEU A N 1
ATOM 707 C CA . LEU A 1 90 ? -6.290 2.450 7.435 1.00 94.75 90 LEU A CA 1
ATOM 708 C C . LEU A 1 90 ? -7.727 1.919 7.334 1.00 94.75 90 LEU A C 1
ATOM 710 O O . LEU A 1 90 ? -8.328 1.941 6.256 1.00 94.75 90 LEU A O 1
ATOM 714 N N . GLN A 1 91 ? -8.301 1.492 8.463 1.00 90.44 91 GLN A N 1
ATOM 715 C CA . GLN A 1 91 ? -9.648 0.928 8.515 1.00 90.44 91 GLN A CA 1
ATOM 716 C C . GLN A 1 91 ? -10.750 1.971 8.307 1.00 90.44 91 GLN A C 1
ATOM 718 O O . GLN A 1 91 ? -11.737 1.663 7.635 1.00 90.44 91 GLN A O 1
ATOM 723 N N . ASN A 1 92 ? -10.605 3.177 8.856 1.00 86.12 92 ASN A N 1
ATOM 724 C CA . ASN A 1 92 ? -11.590 4.251 8.727 1.00 86.12 92 ASN A CA 1
ATOM 725 C C . ASN A 1 92 ? -11.601 4.816 7.306 1.00 86.12 92 ASN A C 1
ATOM 727 O O . ASN A 1 92 ? -12.666 4.949 6.705 1.00 86.12 92 ASN A O 1
ATOM 731 N N . ASP A 1 93 ? -10.421 5.071 6.739 1.00 83.38 93 ASP A N 1
ATOM 732 C CA . ASP A 1 93 ? -10.299 5.681 5.414 1.00 83.38 93 ASP A CA 1
ATOM 733 C C . ASP A 1 93 ? -10.451 4.668 4.267 1.00 83.38 93 ASP A C 1
ATOM 735 O O . ASP A 1 93 ? -10.535 5.048 3.093 1.00 83.38 93 ASP A O 1
ATOM 739 N N . LYS A 1 94 ? -10.462 3.368 4.595 1.00 90.38 94 LYS A N 1
ATOM 740 C CA . LYS A 1 94 ? -10.428 2.253 3.633 1.00 90.38 94 LYS A CA 1
ATOM 741 C C . LYS A 1 94 ? -9.238 2.358 2.672 1.00 90.38 94 LYS A C 1
ATOM 743 O O . LYS A 1 94 ? -9.327 1.989 1.503 1.00 90.38 94 LYS A O 1
ATOM 748 N N . ALA A 1 95 ? -8.113 2.867 3.170 1.00 91.06 95 ALA A N 1
ATOM 749 C CA . ALA A 1 95 ? -6.864 2.951 2.427 1.00 91.06 95 ALA A CA 1
ATOM 750 C C . ALA A 1 95 ? -6.163 1.584 2.458 1.00 91.06 95 ALA A C 1
ATOM 752 O O . ALA A 1 95 ? -5.284 1.330 3.280 1.00 91.06 95 ALA A O 1
ATOM 753 N N . ALA A 1 96 ? -6.607 0.687 1.581 1.00 94.50 96 ALA A N 1
ATOM 754 C CA . ALA A 1 96 ? -6.160 -0.700 1.516 1.00 94.50 96 ALA A CA 1
ATOM 755 C C . ALA A 1 96 ? -4.821 -0.847 0.770 1.00 94.50 96 ALA A C 1
ATOM 757 O O . ALA A 1 96 ? -4.750 -1.486 -0.279 1.00 94.50 96 ALA A O 1
ATOM 758 N N . TRP A 1 97 ? -3.766 -0.225 1.301 1.00 98.56 97 TRP A N 1
ATOM 759 C CA . TRP A 1 97 ? -2.394 -0.453 0.844 1.00 98.56 97 TRP A CA 1
ATOM 760 C C . TRP A 1 97 ? -2.063 -1.949 0.928 1.00 98.56 97 TRP A C 1
ATOM 762 O O . TRP A 1 97 ? -2.247 -2.550 1.984 1.00 98.56 97 TRP A O 1
ATOM 772 N N . LEU A 1 98 ? -1.586 -2.544 -0.172 1.00 98.56 98 LEU A N 1
ATOM 773 C CA . LEU A 1 98 ? -1.315 -3.987 -0.252 1.00 98.56 98 LEU A CA 1
ATOM 774 C C . LEU A 1 98 ? -0.290 -4.440 0.794 1.00 98.56 98 LEU A C 1
ATOM 776 O O . LEU A 1 98 ? -0.458 -5.480 1.422 1.00 98.56 98 LEU A O 1
ATOM 780 N N . TYR A 1 99 ? 0.773 -3.658 0.955 1.00 98.81 99 TYR A N 1
ATOM 781 C CA . TYR A 1 99 ? 1.772 -3.810 2.002 1.00 98.81 99 TYR A CA 1
ATOM 782 C C . TYR A 1 99 ? 2.306 -2.424 2.393 1.00 98.81 99 TYR A C 1
ATOM 784 O O . TYR A 1 99 ? 2.099 -1.444 1.668 1.00 98.81 99 TYR A O 1
ATOM 792 N N . PHE A 1 100 ? 2.998 -2.356 3.528 1.00 98.62 100 PHE A N 1
ATOM 793 C CA . PHE A 1 100 ? 3.827 -1.223 3.942 1.00 98.62 100 PHE A CA 1
ATOM 794 C C . PHE A 1 100 ? 5.250 -1.714 4.232 1.00 98.62 100 PHE A C 1
ATOM 796 O O . PHE A 1 100 ? 5.444 -2.860 4.643 1.00 98.62 100 PHE A O 1
ATOM 803 N N . CYS A 1 101 ? 6.252 -0.867 4.009 1.00 98.56 101 CYS A N 1
ATOM 804 C CA . CYS A 1 101 ? 7.658 -1.228 4.169 1.00 98.56 101 CYS A CA 1
ATOM 805 C C . CYS A 1 101 ? 8.446 -0.055 4.769 1.00 98.56 101 CYS A C 1
ATOM 807 O O . CYS A 1 101 ? 8.982 0.790 4.045 1.00 98.56 101 CYS A O 1
ATOM 809 N N . PRO A 1 102 ? 8.527 0.029 6.109 1.00 98.06 102 PRO A N 1
ATOM 810 C CA . PRO A 1 102 ? 9.352 1.020 6.767 1.00 98.06 102 PRO A CA 1
ATOM 811 C C . PRO A 1 102 ? 10.803 0.861 6.339 1.00 98.06 102 PRO A C 1
ATOM 813 O O . PRO A 1 102 ? 11.327 -0.256 6.270 1.00 98.06 102 PRO A O 1
ATOM 816 N N . TRP A 1 103 ? 11.483 1.978 6.112 1.00 97.88 103 TRP A N 1
ATOM 817 C CA . TRP A 1 103 ? 12.902 1.919 5.801 1.00 97.88 103 TRP A CA 1
ATOM 818 C C . TRP A 1 103 ? 13.718 1.346 6.973 1.00 97.88 103 TRP A C 1
ATOM 820 O O . TRP A 1 103 ? 13.269 1.229 8.118 1.00 97.88 103 TRP A O 1
ATOM 830 N N . TYR A 1 104 ? 14.967 0.977 6.705 1.00 95.88 104 TYR A N 1
ATOM 831 C CA . TYR A 1 104 ? 15.813 0.342 7.713 1.00 95.88 104 TYR A CA 1
ATOM 832 C C . TYR A 1 104 ? 16.216 1.293 8.860 1.00 95.88 104 TYR A C 1
ATOM 834 O O . TYR A 1 104 ? 16.148 2.523 8.763 1.00 95.88 104 TYR A O 1
ATOM 842 N N . LYS A 1 105 ? 16.807 0.716 9.919 1.00 94.81 105 LYS A N 1
ATOM 843 C CA . LYS A 1 105 ? 17.344 1.432 11.097 1.00 94.81 105 LYS A CA 1
ATOM 844 C C . LYS A 1 105 ? 16.247 2.261 11.773 1.00 94.81 105 LYS A C 1
ATOM 846 O O . LYS A 1 105 ? 15.200 1.728 12.112 1.00 94.81 105 LYS A O 1
ATOM 851 N N . ASN A 1 106 ? 16.497 3.555 11.970 1.00 93.69 106 ASN A N 1
ATOM 852 C CA . ASN A 1 106 ? 15.673 4.420 12.797 1.00 93.69 106 ASN A CA 1
ATOM 853 C C . ASN A 1 106 ? 14.237 4.521 12.294 1.00 93.69 106 ASN A C 1
ATOM 855 O O . ASN A 1 106 ? 13.357 4.705 13.119 1.00 93.69 106 ASN A O 1
ATOM 859 N N . TYR A 1 107 ? 13.995 4.378 10.989 1.00 94.75 107 TYR A N 1
ATOM 860 C CA . TYR A 1 107 ? 12.641 4.454 10.454 1.00 94.75 107 TY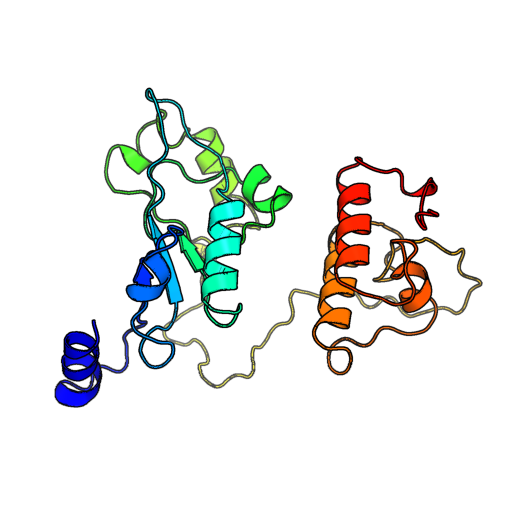R A CA 1
ATOM 861 C C . TYR A 1 107 ? 11.731 3.378 11.048 1.00 94.75 107 TYR A C 1
ATOM 863 O O . TYR A 1 107 ? 10.602 3.708 11.354 1.00 94.75 107 TYR A O 1
ATOM 871 N N . ILE A 1 108 ? 12.219 2.168 11.348 1.00 95.38 108 ILE A N 1
ATOM 872 C CA . ILE A 1 108 ? 11.442 1.143 12.070 1.00 95.38 108 ILE A CA 1
ATOM 873 C C . ILE A 1 108 ? 11.726 1.097 13.578 1.00 95.38 108 ILE A C 1
ATOM 875 O O . ILE A 1 108 ? 10.828 0.822 14.361 1.00 95.38 108 ILE A O 1
ATOM 879 N N . THR A 1 109 ? 12.960 1.358 14.020 1.00 94.75 109 THR A N 1
ATOM 880 C CA . THR A 1 109 ? 13.336 1.135 15.430 1.00 94.75 109 THR A CA 1
ATOM 881 C C . THR A 1 109 ? 13.152 2.345 16.344 1.00 94.75 109 THR A C 1
ATOM 883 O O . THR A 1 109 ? 13.414 2.224 17.539 1.00 94.75 109 THR A O 1
ATOM 886 N N . ALA A 1 110 ? 12.834 3.530 15.815 1.00 94.50 110 ALA A N 1
ATOM 887 C CA . ALA A 1 110 ? 12.727 4.745 16.619 1.00 94.50 110 ALA A CA 1
ATOM 888 C C . ALA A 1 110 ? 11.269 5.157 16.849 1.00 94.50 110 ALA A C 1
ATOM 890 O O . ALA A 1 110 ? 10.512 5.350 15.898 1.00 94.50 110 ALA A O 1
ATOM 891 N N . GLU A 1 111 ? 10.946 5.436 18.114 1.00 94.06 111 GLU A N 1
ATOM 892 C CA . GLU A 1 111 ? 9.644 5.941 18.584 1.00 94.06 111 GLU A CA 1
ATOM 893 C C . GLU A 1 111 ? 9.156 7.182 17.825 1.00 94.06 111 GLU A C 1
ATOM 895 O O . GLU A 1 111 ? 7.963 7.399 17.666 1.00 94.06 111 GLU A O 1
ATOM 900 N N . MET A 1 112 ? 10.081 8.006 17.323 1.00 93.19 112 MET A N 1
ATOM 901 C CA . MET A 1 112 ? 9.750 9.205 16.545 1.00 93.19 112 MET A CA 1
ATOM 902 C C . MET A 1 112 ? 9.073 8.905 15.197 1.00 93.19 112 MET A C 1
ATOM 904 O O . MET A 1 112 ? 8.481 9.806 14.611 1.00 93.19 112 MET A O 1
ATOM 908 N N . TYR A 1 113 ? 9.196 7.677 14.686 1.00 94.44 113 TYR A N 1
ATOM 909 C CA . TYR A 1 113 ? 8.571 7.244 13.435 1.00 94.44 113 TYR A CA 1
ATOM 910 C C . TYR A 1 113 ? 7.524 6.169 13.684 1.00 94.44 113 TYR A C 1
ATOM 912 O O . TYR A 1 113 ? 6.406 6.299 13.193 1.00 94.44 113 TYR A O 1
ATOM 920 N N . ASN A 1 114 ? 7.874 5.137 14.446 1.00 96.88 114 ASN A N 1
ATOM 921 C CA . ASN A 1 114 ? 6.998 4.011 14.721 1.00 96.88 114 ASN A CA 1
ATOM 922 C C . ASN A 1 114 ? 7.009 3.725 16.225 1.00 96.88 114 ASN A C 1
ATOM 924 O O . ASN A 1 114 ? 7.883 2.995 16.697 1.00 96.88 114 ASN A O 1
ATOM 928 N N . PRO A 1 115 ? 6.082 4.342 16.980 1.00 96.06 115 PRO A N 1
ATOM 929 C CA . PRO A 1 115 ? 5.898 4.049 18.389 1.00 96.06 115 PRO A CA 1
ATOM 930 C C . PRO A 1 115 ? 5.642 2.566 18.634 1.00 96.06 115 PRO A C 1
ATOM 932 O O . PRO A 1 115 ? 4.943 1.919 17.847 1.00 96.06 115 PRO A O 1
ATOM 935 N N . GLN A 1 116 ? 6.195 2.023 19.719 1.00 97.56 116 GLN A N 1
ATOM 936 C CA . GLN A 1 116 ? 6.067 0.594 20.012 1.00 97.56 116 GLN A CA 1
ATOM 937 C C . GLN A 1 116 ? 4.599 0.148 20.135 1.00 97.56 116 GLN A C 1
ATOM 939 O O . GLN A 1 116 ? 4.250 -0.930 19.662 1.00 97.56 116 GLN A O 1
ATOM 944 N N . ASP A 1 117 ? 3.736 0.966 20.736 1.00 97.44 117 ASP A N 1
ATOM 945 C CA . ASP A 1 117 ? 2.314 0.661 20.917 1.00 97.44 117 ASP A CA 1
ATOM 946 C C . ASP A 1 117 ? 1.540 0.622 19.590 1.00 97.44 117 ASP A C 1
ATOM 948 O O . ASP A 1 117 ? 0.722 -0.276 19.384 1.00 97.44 117 ASP A O 1
ATOM 952 N N . GLU A 1 118 ? 1.831 1.529 18.656 1.00 97.94 118 GLU A N 1
ATOM 953 C CA . GLU A 1 118 ? 1.264 1.494 17.300 1.00 97.94 118 GLU A CA 1
ATOM 954 C C . GLU A 1 118 ? 1.745 0.267 16.510 1.00 97.94 118 GLU A C 1
ATOM 956 O O . GLU A 1 118 ? 0.945 -0.373 15.821 1.00 97.94 118 GLU A O 1
ATOM 961 N N . LEU A 1 119 ? 3.022 -0.115 16.655 1.00 98.38 119 LEU A N 1
ATOM 962 C CA . LEU A 1 119 ? 3.560 -1.342 16.060 1.00 98.38 119 LEU A CA 1
ATOM 963 C C . LEU A 1 119 ? 2.869 -2.589 16.619 1.00 98.38 119 LEU A C 1
ATOM 965 O O . LEU A 1 119 ? 2.402 -3.429 15.851 1.00 98.38 119 LEU A O 1
ATOM 969 N N . GLU A 1 120 ? 2.768 -2.709 17.943 1.00 98.31 120 GLU A N 1
ATOM 970 C CA . GLU A 1 120 ? 2.078 -3.830 18.587 1.00 98.31 120 GLU A CA 1
ATOM 971 C C . GLU A 1 120 ? 0.617 -3.911 18.139 1.00 98.31 120 GLU A C 1
ATOM 973 O O . GLU A 1 120 ? 0.117 -4.999 17.854 1.00 98.31 120 GLU A O 1
ATOM 978 N N . LYS A 1 121 ? -0.059 -2.769 18.019 1.00 98.19 121 LYS A N 1
ATOM 979 C CA . LYS A 1 121 ? -1.455 -2.702 17.591 1.00 98.19 121 LYS A CA 1
ATOM 980 C C . LYS A 1 121 ? -1.661 -3.188 16.161 1.00 98.19 121 LYS A C 1
ATOM 982 O O . LYS A 1 121 ? -2.573 -3.978 15.934 1.00 98.19 121 LYS A O 1
ATOM 987 N N . ILE A 1 122 ? -0.862 -2.716 15.200 1.00 98.31 122 ILE A N 1
ATOM 988 C CA . ILE A 1 122 ? -1.054 -3.099 13.796 1.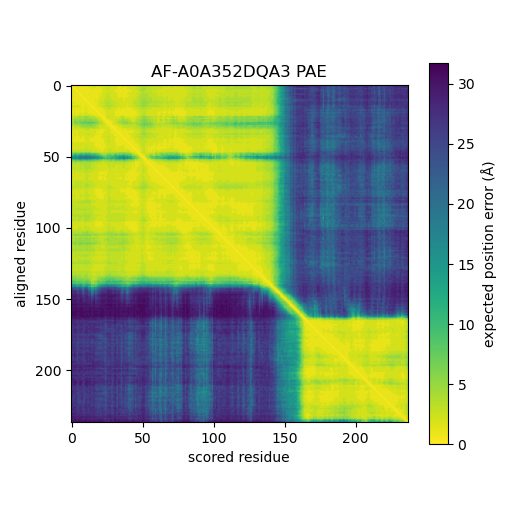00 98.31 122 ILE A CA 1
ATOM 989 C C . ILE A 1 122 ? -0.628 -4.547 13.543 1.00 98.31 122 ILE A C 1
ATOM 991 O O . ILE A 1 122 ? -1.399 -5.292 12.943 1.00 98.31 122 ILE A O 1
ATOM 995 N N . TYR A 1 123 ? 0.532 -4.976 14.054 1.00 98.44 123 TYR A N 1
ATOM 996 C CA . TYR A 1 123 ? 1.071 -6.318 13.801 1.00 98.44 123 TYR A CA 1
ATOM 997 C C . TYR A 1 123 ? 0.308 -7.442 14.516 1.00 98.44 123 TYR A C 1
ATOM 999 O O . TYR A 1 123 ? 0.413 -8.583 14.092 1.00 98.44 123 TYR A O 1
ATOM 1007 N N . ASN A 1 124 ? -0.458 -7.147 15.574 1.00 97.69 124 ASN A N 1
ATOM 1008 C CA . ASN A 1 124 ? -1.340 -8.128 16.227 1.00 97.69 124 ASN A CA 1
ATOM 1009 C C . ASN A 1 124 ? -2.812 -7.993 15.790 1.00 97.69 124 ASN A C 1
ATOM 1011 O O . ASN A 1 124 ? -3.708 -8.477 16.483 1.00 97.69 124 ASN A O 1
ATOM 1015 N N . SER A 1 125 ? -3.089 -7.282 14.694 1.00 97.81 125 SER A N 1
ATOM 1016 C CA . SER A 1 125 ? -4.449 -7.110 14.182 1.00 97.81 125 SER A CA 1
ATOM 1017 C C . SER A 1 125 ? -4.766 -8.100 13.067 1.00 97.81 125 SER A C 1
ATOM 1019 O O . SER A 1 125 ? -3.945 -8.321 12.189 1.00 97.81 125 SER A O 1
ATOM 1021 N N . GLU A 1 126 ? -6.019 -8.555 13.004 1.00 96.06 126 GLU A N 1
ATOM 1022 C CA . GLU A 1 126 ? -6.555 -9.373 11.894 1.00 96.06 126 GLU A CA 1
ATOM 1023 C C . GLU A 1 126 ? -6.510 -8.663 10.521 1.00 96.06 126 GLU A C 1
ATOM 1025 O O . GLU A 1 126 ? -6.852 -9.241 9.493 1.00 96.06 126 GLU A O 1
ATOM 1030 N N . TYR A 1 127 ? -6.167 -7.371 10.494 1.00 95.69 127 TYR A N 1
ATOM 1031 C CA . TYR A 1 127 ? -6.022 -6.596 9.264 1.00 95.69 127 TYR A CA 1
ATOM 1032 C C . TYR A 1 127 ? -4.631 -6.759 8.633 1.00 95.69 127 TYR A C 1
ATOM 1034 O O . TYR A 1 127 ? -4.494 -6.618 7.418 1.00 95.69 127 TYR A O 1
ATOM 1042 N N . CYS A 1 128 ? -3.598 -7.012 9.440 1.00 97.69 128 CYS A N 1
ATOM 1043 C CA . CYS A 1 128 ? -2.210 -7.045 8.996 1.00 97.69 128 CYS A CA 1
ATOM 1044 C C . CYS A 1 128 ? -1.710 -8.484 8.921 1.00 97.69 128 CYS A C 1
ATOM 1046 O O . CYS A 1 128 ? -1.494 -9.098 9.954 1.00 97.69 128 CYS A O 1
ATOM 1048 N N . ILE A 1 129 ? -1.446 -8.971 7.708 1.00 97.25 129 ILE A N 1
ATOM 1049 C CA . ILE A 1 129 ? -0.865 -10.302 7.508 1.00 97.25 129 ILE A CA 1
ATOM 1050 C C . ILE A 1 129 ? 0.611 -10.294 7.934 1.00 97.25 129 ILE A C 1
ATOM 1052 O O . ILE A 1 129 ? 1.410 -9.509 7.411 1.00 97.25 129 ILE A O 1
ATOM 1056 N N . THR A 1 130 ? 0.989 -11.189 8.843 1.00 98.12 130 THR A N 1
ATOM 1057 C CA . THR A 1 130 ? 2.363 -11.397 9.316 1.00 98.12 130 THR A CA 1
ATOM 1058 C C . THR A 1 130 ? 2.996 -12.659 8.730 1.00 98.12 130 THR A C 1
ATOM 1060 O O . THR A 1 130 ? 2.372 -13.457 8.031 1.00 98.12 130 THR A O 1
ATOM 1063 N N . LEU A 1 131 ? 4.299 -12.837 8.978 1.00 96.94 131 LEU A N 1
ATOM 1064 C CA . LEU A 1 131 ? 5.069 -13.956 8.427 1.00 96.94 131 LEU A CA 1
ATOM 1065 C C . LEU A 1 131 ? 4.490 -15.328 8.811 1.00 96.94 131 LEU A C 1
ATOM 1067 O O . LEU A 1 131 ? 4.526 -16.250 8.002 1.00 96.94 131 LEU A O 1
ATOM 1071 N N . ASP A 1 132 ? 3.991 -15.473 10.035 1.00 96.69 132 ASP A N 1
ATOM 1072 C CA . ASP A 1 132 ? 3.410 -16.712 10.554 1.00 96.69 132 ASP A CA 1
ATOM 1073 C C . ASP A 1 132 ? 2.022 -17.039 9.982 1.00 96.69 132 ASP A C 1
ATOM 1075 O O . ASP A 1 132 ? 1.577 -18.182 10.086 1.00 96.69 132 ASP A O 1
ATOM 1079 N N . GLU A 1 133 ? 1.380 -16.077 9.319 1.00 95.81 133 GLU A N 1
ATOM 1080 C CA . GLU A 1 133 ? 0.069 -16.232 8.683 1.00 95.81 133 GLU A CA 1
ATOM 1081 C C . GLU A 1 133 ? 0.161 -16.526 7.178 1.00 95.81 133 GLU A C 1
ATOM 1083 O O . GLU A 1 133 ? -0.833 -16.905 6.550 1.00 95.81 133 GLU A O 1
ATOM 1088 N N . LEU A 1 134 ? 1.347 -16.373 6.575 1.00 93.31 134 LEU A N 1
ATOM 1089 C CA . LEU A 1 134 ? 1.541 -16.671 5.159 1.00 93.31 134 LEU A CA 1
ATOM 1090 C C . LEU A 1 134 ? 1.354 -18.171 4.879 1.00 93.31 134 LEU A C 1
ATOM 1092 O O . LEU A 1 134 ? 1.844 -19.020 5.631 1.00 93.31 134 LEU A O 1
ATOM 1096 N N . PRO A 1 135 ? 0.700 -18.535 3.760 1.00 91.69 135 PRO A N 1
ATOM 1097 C CA . PRO A 1 135 ? 0.639 -19.926 3.346 1.00 91.69 135 PRO A CA 1
ATOM 1098 C C . PRO A 1 135 ? 2.022 -20.403 2.878 1.00 91.69 135 PRO A C 1
ATOM 1100 O O . PRO A 1 135 ? 2.909 -19.603 2.575 1.00 91.69 135 PRO A O 1
ATOM 1103 N N . ASP A 1 136 ? 2.205 -21.719 2.749 1.00 90.56 136 ASP A N 1
ATOM 1104 C CA . ASP A 1 136 ? 3.426 -22.257 2.144 1.00 90.56 136 ASP A CA 1
ATOM 1105 C C . ASP A 1 136 ? 3.499 -21.879 0.658 1.00 90.56 136 ASP A C 1
ATOM 1107 O O . ASP A 1 136 ? 2.876 -22.511 -0.195 1.00 90.56 136 ASP A O 1
ATOM 1111 N N . LEU A 1 137 ? 4.289 -20.850 0.353 1.00 87.31 137 LEU A N 1
ATOM 1112 C CA . LEU A 1 137 ? 4.450 -20.321 -0.999 1.00 87.31 137 LEU A CA 1
ATOM 1113 C C . LEU A 1 137 ? 5.134 -21.308 -1.958 1.00 87.31 137 LEU A C 1
ATOM 1115 O O . LEU A 1 137 ? 4.951 -21.185 -3.166 1.00 87.31 137 LEU A O 1
ATOM 1119 N N . TYR A 1 138 ? 5.877 -22.305 -1.458 1.00 86.81 138 TYR A N 1
ATOM 1120 C CA . TYR A 1 138 ? 6.512 -23.315 -2.316 1.00 86.81 138 TYR A CA 1
ATOM 1121 C C . TYR A 1 138 ? 5.526 -24.372 -2.812 1.00 86.81 138 TYR A C 1
ATOM 1123 O O . TYR A 1 138 ? 5.730 -24.947 -3.883 1.00 86.81 138 TYR A O 1
ATOM 1131 N N . SER A 1 139 ? 4.473 -24.642 -2.040 1.00 88.19 139 SER A N 1
ATOM 1132 C CA . SER A 1 139 ? 3.423 -25.601 -2.397 1.00 88.19 139 SER A CA 1
ATOM 1133 C C . SER A 1 139 ? 2.076 -24.941 -2.700 1.00 88.19 139 SER A C 1
ATOM 1135 O O . SER A 1 139 ? 1.088 -25.641 -2.943 1.00 88.19 139 SER A O 1
ATOM 1137 N N . TYR A 1 140 ? 2.033 -23.605 -2.735 1.00 84.06 140 TYR A N 1
ATOM 1138 C CA . TYR A 1 140 ? 0.810 -22.856 -2.974 1.00 84.06 140 TYR A CA 1
ATOM 1139 C C . TYR A 1 140 ? 0.237 -23.174 -4.363 1.00 84.06 140 TYR A C 1
ATOM 1141 O O . TYR A 1 140 ? 0.961 -23.137 -5.364 1.00 84.06 140 TYR A O 1
ATOM 1149 N N . PRO A 1 141 ? -1.060 -23.501 -4.472 1.00 81.25 141 PRO A N 1
ATOM 1150 C CA . PRO A 1 141 ? -1.633 -23.918 -5.740 1.00 81.25 141 PRO A CA 1
ATOM 1151 C C . PRO A 1 141 ? -1.809 -22.724 -6.692 1.00 81.25 141 PRO A C 1
ATOM 1153 O O . PRO A 1 141 ? -2.730 -21.931 -6.545 1.00 81.25 141 PRO A O 1
ATOM 1156 N N . ILE A 1 142 ? -0.962 -22.643 -7.722 1.00 72.50 142 ILE A N 1
ATOM 1157 C CA . ILE A 1 142 ? -0.977 -21.567 -8.740 1.00 72.50 142 ILE A CA 1
ATOM 1158 C C . ILE A 1 142 ? -2.178 -21.683 -9.705 1.00 72.50 142 ILE A C 1
ATOM 1160 O O . ILE A 1 142 ? -2.622 -20.692 -10.273 1.00 72.50 142 ILE A O 1
ATOM 1164 N N . ASN A 1 143 ? -2.743 -22.888 -9.856 1.00 61.66 143 ASN A N 1
ATOM 1165 C CA . ASN A 1 143 ? -3.882 -23.177 -10.744 1.00 61.66 143 ASN A CA 1
ATOM 1166 C C . ASN A 1 143 ? -5.161 -23.571 -9.989 1.00 61.66 143 ASN A C 1
ATOM 1168 O O . ASN A 1 143 ? -6.100 -24.088 -10.600 1.00 61.66 143 ASN A O 1
ATOM 1172 N N . ALA A 1 144 ? -5.206 -23.386 -8.668 1.00 49.84 144 ALA A N 1
ATOM 1173 C CA . ALA A 1 144 ? -6.491 -23.428 -7.990 1.00 49.84 144 ALA A CA 1
ATOM 1174 C C . ALA A 1 144 ? -7.254 -22.162 -8.390 1.00 49.84 144 ALA A C 1
ATOM 1176 O O . ALA A 1 144 ? -6.725 -21.059 -8.262 1.00 49.84 144 ALA A O 1
ATOM 1177 N N . GLU A 1 145 ? -8.502 -22.299 -8.848 1.00 48.16 145 GLU A N 1
ATOM 1178 C CA . GLU A 1 145 ? -9.430 -21.173 -8.723 1.00 48.16 145 GLU A CA 1
ATOM 1179 C C . GLU A 1 145 ? -9.334 -20.650 -7.284 1.00 48.16 145 GLU A C 1
ATOM 1181 O O . GLU A 1 145 ? -9.224 -21.487 -6.382 1.00 48.16 145 GLU A O 1
ATOM 1186 N N . PRO A 1 146 ? -9.335 -19.323 -7.048 1.00 40.31 146 PRO A N 1
ATOM 1187 C CA . PRO A 1 146 ? -9.128 -18.757 -5.720 1.00 40.31 146 PRO A CA 1
ATOM 1188 C C . PRO A 1 146 ? -10.040 -19.445 -4.700 1.00 40.31 146 PRO A C 1
ATOM 1190 O O . PRO A 1 146 ? -11.246 -19.207 -4.624 1.00 40.31 146 PRO A O 1
ATOM 1193 N N . SER A 1 147 ? -9.437 -20.348 -3.929 1.00 40.38 147 SER A N 1
ATOM 1194 C CA . SER A 1 147 ? -10.091 -21.165 -2.920 1.00 40.38 147 SER A CA 1
ATOM 1195 C C . SER A 1 147 ? -10.062 -20.402 -1.606 1.00 40.38 147 SER A C 1
ATOM 1197 O O . SER A 1 147 ? -9.354 -20.782 -0.680 1.00 40.38 147 SER A O 1
ATOM 1199 N N . SER A 1 148 ? -10.837 -19.325 -1.553 1.00 33.03 148 SER A N 1
ATOM 1200 C CA . SER A 1 148 ? -11.687 -18.960 -0.420 1.00 33.03 148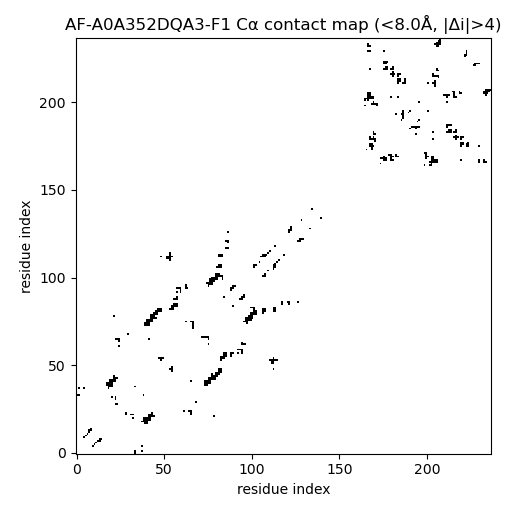 SER A CA 1
ATOM 1201 C C . SER A 1 148 ? -12.256 -17.564 -0.663 1.00 33.03 148 SER A C 1
ATOM 1203 O O . SER A 1 148 ? -11.561 -16.561 -0.794 1.00 33.03 148 SER A O 1
ATOM 1205 N N . LYS A 1 149 ? -13.588 -17.505 -0.700 1.00 35.03 149 LYS A N 1
ATOM 1206 C CA . LYS A 1 149 ? -14.329 -16.346 -0.203 1.00 35.03 149 LYS A CA 1
ATOM 1207 C C . LYS A 1 149 ? -13.690 -15.878 1.123 1.00 35.03 149 LYS A C 1
ATOM 1209 O O . LYS A 1 149 ? -13.319 -16.749 1.912 1.00 35.03 149 LYS A O 1
ATOM 1214 N N . PRO A 1 150 ? -13.690 -14.571 1.450 1.00 31.80 150 PRO A N 1
ATOM 1215 C CA . PRO A 1 150 ? -13.687 -14.174 2.856 1.00 31.80 150 PRO A CA 1
ATOM 1216 C C . PRO A 1 150 ? -14.784 -14.989 3.534 1.00 31.80 150 PRO A C 1
ATOM 1218 O O . PRO A 1 150 ? -15.878 -15.071 2.970 1.00 31.80 150 PRO A O 1
ATOM 1221 N N . THR A 1 151 ? -14.479 -15.652 4.649 1.00 30.83 151 THR A N 1
ATOM 1222 C CA . THR A 1 151 ? -15.432 -16.459 5.415 1.00 30.83 151 THR A CA 1
ATOM 1223 C C . THR A 1 151 ? -16.749 -15.704 5.517 1.00 30.83 151 THR A C 1
ATOM 1225 O O . THR A 1 151 ? -16.880 -14.750 6.280 1.00 30.83 151 THR A O 1
ATOM 1228 N N . ALA A 1 152 ? -17.710 -16.096 4.679 1.00 32.28 152 ALA A N 1
ATOM 1229 C CA . ALA A 1 152 ? -19.061 -15.604 4.772 1.00 32.28 152 ALA A CA 1
ATOM 1230 C C . ALA A 1 152 ? -19.560 -16.138 6.106 1.00 32.28 152 ALA A C 1
ATOM 1232 O O . ALA A 1 152 ? -19.672 -17.356 6.281 1.00 32.28 152 ALA A O 1
ATOM 1233 N N . ALA A 1 153 ? -19.779 -15.222 7.047 1.00 36.19 153 ALA A N 1
ATOM 1234 C CA . ALA A 1 153 ? -20.553 -15.506 8.234 1.00 36.19 153 ALA A CA 1
ATOM 1235 C C . ALA A 1 153 ? -21.836 -16.232 7.806 1.00 36.19 153 ALA A C 1
ATOM 1237 O O . ALA A 1 153 ? -22.428 -15.936 6.766 1.00 36.19 153 ALA A O 1
ATOM 1238 N N . GLU A 1 154 ? -22.152 -17.256 8.585 1.00 29.72 154 GLU A N 1
ATOM 1239 C CA . GLU A 1 154 ? -23.162 -18.280 8.366 1.00 29.72 154 GLU A CA 1
ATOM 1240 C C . GLU A 1 154 ? -24.385 -17.813 7.562 1.00 29.72 154 GLU A C 1
ATOM 1242 O O . GLU A 1 154 ? -25.092 -16.877 7.932 1.00 29.72 154 GLU A O 1
ATOM 1247 N N . THR A 1 155 ? -24.698 -18.548 6.492 1.00 28.25 155 THR A N 1
ATOM 1248 C CA . THR A 1 155 ? -26.036 -18.559 5.895 1.00 28.25 155 THR A CA 1
ATOM 1249 C C . THR A 1 155 ? -27.042 -19.034 6.939 1.00 28.25 155 THR A C 1
ATOM 1251 O O . THR A 1 155 ? -27.258 -20.236 7.111 1.00 28.25 155 THR A O 1
ATOM 1254 N N . VAL A 1 156 ? -27.672 -18.090 7.631 1.00 32.41 156 VAL A N 1
ATOM 1255 C CA . VAL A 1 156 ? -28.915 -18.338 8.355 1.00 32.41 156 VAL A CA 1
ATOM 1256 C C . VAL A 1 156 ? -30.049 -18.447 7.344 1.00 32.41 156 VAL A C 1
ATOM 1258 O O . VAL A 1 156 ? -30.294 -17.555 6.534 1.00 32.41 156 VAL A O 1
ATOM 1261 N N . ASN A 1 157 ? -30.713 -19.601 7.369 1.00 32.38 157 ASN A N 1
ATOM 1262 C CA . ASN A 1 157 ? -31.886 -19.893 6.559 1.00 32.38 157 ASN A CA 1
ATOM 1263 C C . ASN A 1 157 ? -32.945 -18.798 6.729 1.00 32.38 157 ASN A C 1
ATOM 1265 O O . ASN A 1 157 ? -33.390 -18.512 7.842 1.00 32.38 157 ASN A O 1
ATOM 1269 N N . ALA A 1 158 ? -33.375 -18.235 5.601 1.00 34.12 158 ALA A N 1
ATOM 1270 C CA . ALA A 1 158 ? -34.500 -17.324 5.527 1.00 34.12 158 ALA A CA 1
ATOM 1271 C C . ALA A 1 158 ? -35.770 -18.031 6.019 1.00 34.12 158 ALA A C 1
ATOM 1273 O O . ALA A 1 158 ? -36.270 -18.963 5.388 1.00 34.12 158 ALA A O 1
ATOM 1274 N N . THR A 1 159 ? -36.300 -17.561 7.145 1.00 29.75 159 THR A N 1
ATOM 1275 C CA . THR A 1 159 ? -37.694 -17.801 7.517 1.00 29.75 159 THR A CA 1
ATOM 1276 C C . THR A 1 159 ? -38.483 -16.583 7.066 1.00 29.75 159 THR A C 1
ATOM 1278 O O . THR A 1 159 ? -38.229 -15.472 7.527 1.00 29.75 159 THR A O 1
ATOM 1281 N N . GLU A 1 160 ? -39.417 -16.793 6.139 1.00 44.22 160 GLU A N 1
ATOM 1282 C CA . GLU A 1 160 ? -40.418 -15.807 5.739 1.00 44.22 160 GLU A CA 1
ATOM 1283 C C . GLU A 1 160 ? -41.127 -15.253 6.981 1.00 44.22 160 GLU A C 1
ATOM 1285 O O . GLU A 1 160 ? -41.818 -15.973 7.704 1.00 44.22 160 GLU A O 1
ATOM 1290 N N . GLY A 1 161 ? -40.945 -13.961 7.242 1.00 34.66 161 GLY A N 1
ATOM 1291 C CA . GLY A 1 161 ? -41.534 -13.312 8.402 1.00 34.66 161 GLY A CA 1
ATOM 1292 C C . GLY A 1 161 ? -41.402 -11.801 8.327 1.00 34.66 161 GLY A C 1
ATOM 1293 O O . GLY A 1 161 ? -40.474 -11.245 8.893 1.00 34.66 161 GLY A O 1
ATOM 1294 N N . ASN A 1 162 ? -42.343 -11.161 7.625 1.00 46.56 162 ASN A N 1
ATOM 1295 C CA . ASN A 1 162 ? -42.748 -9.755 7.770 1.00 46.56 162 ASN A CA 1
ATOM 1296 C C . ASN A 1 162 ? -41.626 -8.795 8.236 1.00 46.56 162 ASN A C 1
ATOM 1298 O O . ASN A 1 162 ? -41.640 -8.305 9.368 1.00 46.56 162 ASN A O 1
ATOM 1302 N N . THR A 1 163 ? -40.616 -8.571 7.394 1.00 45.56 163 THR A N 1
ATOM 1303 C CA . THR A 1 163 ? -39.416 -7.819 7.772 1.00 45.56 163 THR A CA 1
ATOM 1304 C C . THR A 1 163 ? -39.676 -6.320 7.749 1.00 45.56 163 THR A C 1
ATOM 1306 O O . THR A 1 163 ? -39.941 -5.718 6.710 1.00 45.56 163 THR A O 1
ATOM 1309 N N . LYS A 1 164 ? -39.577 -5.711 8.929 1.00 71.25 164 LYS A N 1
ATOM 1310 C CA . LYS A 1 164 ? -39.439 -4.268 9.120 1.00 71.25 164 LYS A CA 1
ATOM 1311 C C . LYS A 1 164 ? -38.316 -3.744 8.215 1.00 71.25 164 LYS A C 1
ATOM 1313 O O . LYS A 1 164 ? -37.212 -4.274 8.264 1.00 71.25 164 LYS A O 1
ATOM 1318 N N . ILE A 1 165 ? -38.599 -2.712 7.420 1.00 85.56 165 ILE A N 1
ATOM 1319 C CA . ILE A 1 165 ? -37.590 -2.061 6.576 1.00 85.56 165 ILE A CA 1
ATOM 1320 C C . ILE A 1 165 ? -36.516 -1.454 7.486 1.00 85.56 165 ILE A C 1
ATOM 1322 O O . ILE A 1 165 ? -36.840 -0.679 8.393 1.00 85.56 165 ILE A O 1
ATOM 1326 N N . LEU A 1 166 ? -35.258 -1.814 7.237 1.00 94.06 166 LEU A N 1
ATOM 1327 C CA . LEU A 1 166 ? -34.079 -1.236 7.870 1.00 94.06 166 LEU A CA 1
ATOM 1328 C C . LEU A 1 166 ? -33.197 -0.684 6.752 1.00 94.06 166 LEU A C 1
ATOM 1330 O O . LEU A 1 166 ? -32.370 -1.393 6.193 1.00 94.06 166 LEU A O 1
ATOM 1334 N N . TYR A 1 167 ? -33.432 0.572 6.375 1.00 94.44 167 TYR A N 1
ATOM 1335 C CA . TYR A 1 167 ? -32.623 1.240 5.355 1.00 94.44 167 TYR A CA 1
ATOM 1336 C C . TYR A 1 167 ? -31.136 1.138 5.708 1.00 94.44 167 TYR A C 1
ATOM 1338 O O . TYR A 1 167 ? -30.783 1.200 6.870 1.00 94.44 167 TYR A O 1
ATOM 1346 N N . GLY A 1 168 ? -30.258 0.941 4.743 1.00 93.25 168 GLY A N 1
ATOM 1347 C CA . GLY A 1 168 ? -28.825 0.748 4.948 1.00 93.25 168 GLY A CA 1
ATOM 1348 C C . GLY A 1 168 ? -28.382 -0.676 5.291 1.00 93.25 168 GLY A C 1
ATOM 1349 O O . GLY A 1 168 ? -27.200 -0.940 5.145 1.00 93.25 168 GLY A O 1
ATOM 1350 N N . ASP A 1 169 ? -29.277 -1.596 5.670 1.00 96.62 169 ASP A N 1
ATOM 1351 C CA . ASP A 1 169 ? -28.960 -3.023 5.893 1.00 96.62 169 ASP A CA 1
ATOM 1352 C C . ASP A 1 169 ? -29.066 -3.799 4.566 1.00 96.62 169 ASP A C 1
ATOM 1354 O O . ASP A 1 169 ? -30.054 -4.487 4.282 1.00 96.62 169 ASP A O 1
ATOM 1358 N N . ALA A 1 170 ? -28.102 -3.573 3.674 1.00 95.00 170 ALA A N 1
ATOM 1359 C CA . ALA A 1 170 ? -28.082 -4.138 2.328 1.00 95.00 170 ALA A CA 1
ATOM 1360 C C . ALA A 1 170 ? -27.776 -5.645 2.320 1.00 95.00 170 ALA A C 1
ATOM 1362 O O . ALA A 1 170 ? -28.180 -6.335 1.379 1.00 95.00 170 ALA A O 1
ATOM 1363 N N . ASN A 1 171 ? -27.078 -6.160 3.337 1.00 93.25 171 ASN A N 1
ATOM 1364 C CA . ASN A 1 171 ? -26.747 -7.583 3.446 1.00 93.25 171 ASN A CA 1
ATOM 1365 C C . ASN A 1 171 ? -27.782 -8.401 4.253 1.00 93.25 171 ASN A C 1
ATOM 1367 O O . ASN A 1 171 ? -27.709 -9.632 4.239 1.00 93.25 171 ASN A O 1
ATOM 1371 N N . LEU A 1 172 ? -28.775 -7.739 4.863 1.00 93.75 172 LEU A N 1
ATOM 1372 C CA . LEU A 1 172 ? -29.853 -8.319 5.674 1.00 93.75 172 LEU A CA 1
ATOM 1373 C C . LEU A 1 172 ? -29.368 -8.995 6.968 1.00 93.75 172 LEU A C 1
ATOM 1375 O O . LEU A 1 172 ? -29.984 -9.963 7.429 1.00 93.75 172 LEU A O 1
ATOM 1379 N N . ASP A 1 173 ? -28.280 -8.499 7.560 1.00 91.25 173 ASP A N 1
ATOM 1380 C CA . ASP A 1 173 ? -27.731 -9.006 8.823 1.00 91.25 173 ASP A CA 1
ATOM 1381 C C . ASP A 1 173 ? -28.339 -8.335 10.074 1.00 91.25 173 ASP A C 1
ATOM 1383 O O . ASP A 1 173 ? -28.065 -8.745 11.211 1.00 91.25 173 ASP A O 1
ATOM 1387 N N . GLY A 1 174 ? -29.220 -7.346 9.879 1.00 90.44 174 GLY A N 1
ATOM 1388 C CA . GLY A 1 174 ? -29.904 -6.613 10.942 1.00 90.44 174 GLY A CA 1
ATOM 1389 C C . GLY A 1 174 ? -29.069 -5.498 11.577 1.00 90.44 174 GLY A C 1
ATOM 1390 O O . GLY A 1 174 ? -29.513 -4.890 12.561 1.00 90.44 174 GLY A O 1
ATOM 1391 N N . LYS A 1 175 ? -27.875 -5.224 11.054 1.00 89.81 175 LYS A N 1
ATOM 1392 C CA . LYS A 1 175 ? -27.007 -4.104 11.421 1.00 89.81 175 LYS A CA 1
ATOM 1393 C C . LYS A 1 175 ? -26.818 -3.221 10.191 1.00 89.81 175 LYS A C 1
ATOM 1395 O O . LYS A 1 175 ? -27.072 -3.630 9.074 1.00 89.81 175 LYS A O 1
ATOM 1400 N N . VAL A 1 176 ? -26.394 -1.982 10.418 1.00 91.75 176 VAL A N 1
ATOM 1401 C CA . VAL A 1 176 ? -26.015 -1.081 9.326 1.00 91.75 176 VAL A CA 1
ATOM 1402 C C . VAL A 1 176 ? -24.591 -0.639 9.569 1.00 91.75 176 VAL A C 1
ATOM 1404 O O . VAL A 1 176 ? -24.323 0.069 10.540 1.00 91.75 176 VAL A O 1
ATOM 1407 N N . ASN A 1 177 ? -23.681 -1.147 8.745 1.00 89.06 177 ASN A N 1
ATOM 1408 C CA . ASN A 1 177 ? -22.247 -0.926 8.879 1.00 89.06 177 ASN A CA 1
ATOM 1409 C C . ASN A 1 177 ? -21.537 -1.011 7.518 1.00 89.06 177 ASN A C 1
ATOM 1411 O O . ASN A 1 177 ? -22.152 -1.112 6.456 1.00 89.06 177 ASN A O 1
ATOM 1415 N N . VAL A 1 178 ? -20.204 -0.975 7.527 1.00 86.19 178 VAL A N 1
ATOM 1416 C CA . VAL A 1 178 ? -19.400 -1.062 6.299 1.00 86.19 178 VAL A CA 1
ATOM 1417 C C . VAL A 1 178 ? -19.699 -2.299 5.432 1.00 86.19 178 VAL A C 1
ATOM 1419 O O . VAL A 1 178 ? -19.559 -2.225 4.211 1.00 86.19 178 VAL A O 1
ATOM 1422 N N . SER A 1 179 ? -20.127 -3.422 6.014 1.00 84.88 179 SER A N 1
ATOM 1423 C CA . SER A 1 179 ? -20.444 -4.648 5.265 1.00 84.88 179 SER A CA 1
ATOM 1424 C C . SER A 1 179 ? -21.588 -4.426 4.271 1.00 84.88 179 SER A C 1
ATOM 1426 O O . SER A 1 179 ? -21.566 -4.963 3.159 1.00 84.88 179 SER A O 1
ATOM 1428 N N . ASP A 1 180 ? -22.543 -3.566 4.621 1.00 95.38 180 ASP A N 1
ATOM 1429 C CA . ASP A 1 180 ? -23.636 -3.157 3.745 1.00 95.38 180 ASP A CA 1
ATOM 1430 C C . ASP A 1 180 ? -23.149 -2.252 2.616 1.00 95.38 180 ASP A C 1
ATOM 1432 O O . ASP A 1 180 ? -23.495 -2.455 1.452 1.00 95.38 180 ASP A O 1
ATOM 1436 N N . ALA A 1 181 ? -22.260 -1.305 2.927 1.00 86.69 181 ALA A N 1
ATOM 1437 C CA . ALA A 1 181 ? -21.648 -0.443 1.921 1.00 86.69 181 ALA A CA 1
ATOM 1438 C C . ALA A 1 181 ? -20.829 -1.253 0.900 1.00 86.69 181 ALA A C 1
ATOM 1440 O O . ALA A 1 181 ? -20.888 -0.988 -0.301 1.00 86.69 181 ALA A O 1
ATOM 1441 N N . VAL A 1 182 ? -20.101 -2.281 1.351 1.00 86.88 182 VAL A N 1
ATOM 1442 C CA . VAL A 1 182 ? -19.389 -3.217 0.463 1.00 86.88 182 VAL A CA 1
ATOM 1443 C C . VAL A 1 182 ? -20.376 -3.998 -0.405 1.00 86.88 182 VAL A C 1
ATOM 1445 O O . VAL A 1 182 ? -20.149 -4.131 -1.606 1.00 86.88 182 VAL A O 1
ATOM 1448 N N . THR A 1 183 ? -21.485 -4.462 0.172 1.00 91.88 183 THR A N 1
ATOM 1449 C CA . THR A 1 183 ? -22.553 -5.173 -0.550 1.00 91.88 183 THR A CA 1
ATOM 1450 C C . THR A 1 183 ? -23.146 -4.307 -1.668 1.00 91.88 183 THR A C 1
ATOM 1452 O O . THR A 1 183 ? -23.289 -4.760 -2.808 1.00 91.88 183 THR A O 1
ATOM 1455 N N . VAL A 1 184 ? -23.393 -3.027 -1.382 1.00 93.88 184 VAL A N 1
ATOM 1456 C CA . VAL A 1 184 ? -23.832 -2.027 -2.364 1.00 93.88 184 VAL A CA 1
ATOM 1457 C C . VAL A 1 184 ? -22.793 -1.817 -3.470 1.00 93.88 184 VAL A C 1
ATOM 1459 O O . VAL A 1 184 ? -23.145 -1.853 -4.650 1.00 93.88 184 VAL A O 1
ATOM 1462 N N . LEU A 1 185 ? -21.511 -1.646 -3.127 1.00 88.88 185 LEU A N 1
ATOM 1463 C CA . LEU A 1 185 ? -20.438 -1.442 -4.112 1.00 88.88 185 LEU A CA 1
ATOM 1464 C C . LEU A 1 185 ? -20.236 -2.663 -5.015 1.00 88.88 185 LEU A C 1
ATOM 1466 O O . LEU A 1 185 ? -20.051 -2.509 -6.222 1.00 88.88 185 LEU A O 1
ATOM 1470 N N . GLN A 1 186 ? -20.313 -3.872 -4.458 1.00 84.88 186 GLN A N 1
ATOM 1471 C CA . GLN A 1 186 ? -20.234 -5.119 -5.218 1.00 84.88 186 GLN A CA 1
ATOM 1472 C C . GLN A 1 186 ? -21.388 -5.239 -6.221 1.00 84.88 186 GLN A C 1
ATOM 1474 O O . GLN A 1 186 ? -21.149 -5.538 -7.395 1.00 84.88 186 GLN A O 1
ATOM 1479 N N . TYR A 1 187 ? -22.620 -4.949 -5.789 1.00 91.50 187 TYR A N 1
ATOM 1480 C CA . TYR A 1 187 ? -23.783 -4.914 -6.677 1.00 91.50 187 TYR A CA 1
ATOM 1481 C C . TYR A 1 187 ? -23.631 -3.846 -7.766 1.00 91.50 187 TYR A C 1
ATOM 1483 O O . TYR A 1 187 ? -23.835 -4.134 -8.946 1.00 91.50 187 TYR A O 1
ATOM 1491 N N . ALA A 1 188 ? -23.230 -2.627 -7.398 1.00 86.75 188 ALA A N 1
ATOM 1492 C CA . ALA A 1 188 ? -23.042 -1.528 -8.341 1.00 86.75 188 ALA A CA 1
ATOM 1493 C C . ALA A 1 188 ? -21.955 -1.837 -9.388 1.00 86.75 188 ALA A C 1
ATOM 1495 O O . ALA A 1 188 ? -22.135 -1.516 -10.563 1.00 86.75 188 ALA A O 1
ATOM 1496 N N . ALA A 1 189 ? -20.868 -2.505 -8.985 1.00 79.44 189 ALA A N 1
ATOM 1497 C CA . ALA A 1 189 ? -19.764 -2.881 -9.866 1.00 79.44 189 ALA A CA 1
ATOM 1498 C C . ALA A 1 189 ? -20.090 -4.083 -10.770 1.00 79.44 189 ALA A C 1
ATOM 1500 O O . ALA A 1 189 ? -19.673 -4.112 -11.929 1.00 79.44 189 ALA A O 1
ATOM 1501 N N . ASN A 1 190 ? -20.818 -5.091 -10.270 1.00 83.69 190 ASN A N 1
ATOM 1502 C CA . ASN A 1 190 ? -21.163 -6.283 -11.048 1.00 83.69 190 ASN A CA 1
ATOM 1503 C C . ASN A 1 190 ? -22.445 -6.972 -10.544 1.00 83.69 190 ASN A C 1
ATOM 1505 O O . ASN A 1 190 ? -22.401 -7.987 -9.845 1.00 83.69 190 ASN A O 1
ATOM 1509 N N . LYS A 1 191 ? -23.599 -6.466 -10.994 1.00 88.88 191 LYS A N 1
ATOM 1510 C CA . LYS A 1 191 ? -24.942 -6.981 -10.656 1.00 88.88 191 LYS A CA 1
ATOM 1511 C C . LYS A 1 191 ? -25.138 -8.467 -10.964 1.00 88.88 191 LYS A C 1
ATOM 1513 O O . LYS A 1 191 ? -25.915 -9.132 -10.289 1.00 88.88 191 LYS A O 1
ATOM 1518 N N . THR A 1 192 ? -24.456 -8.987 -11.986 1.00 84.31 192 THR A N 1
ATOM 1519 C CA . THR A 1 192 ? -24.559 -10.399 -12.385 1.00 84.31 192 THR A CA 1
ATOM 1520 C C . THR A 1 192 ? -23.854 -11.310 -11.385 1.00 84.31 192 THR A C 1
ATOM 1522 O O . THR A 1 192 ? -24.355 -12.389 -11.078 1.00 84.31 192 THR A O 1
ATOM 1525 N N . LYS A 1 193 ? -22.692 -10.884 -10.874 1.00 77.50 193 LYS A N 1
ATOM 1526 C CA . LYS A 1 193 ? -21.895 -11.657 -9.913 1.00 77.50 193 LYS A CA 1
ATOM 1527 C C . LYS A 1 193 ? -22.387 -11.485 -8.473 1.00 77.50 193 LYS A C 1
ATOM 1529 O O . LYS A 1 193 ? -22.320 -12.439 -7.703 1.00 77.50 193 LYS A O 1
ATOM 1534 N N . TYR A 1 194 ? -22.892 -10.301 -8.133 1.00 84.75 194 TYR A N 1
ATOM 1535 C CA . TYR A 1 194 ? -23.344 -9.941 -6.787 1.00 84.75 194 TYR A CA 1
ATOM 1536 C C . TYR A 1 194 ? -24.784 -9.417 -6.824 1.00 84.75 194 TYR A C 1
ATOM 1538 O O . TYR A 1 194 ? -24.998 -8.223 -6.629 1.00 84.75 194 TYR A O 1
ATOM 1546 N N . PRO A 1 195 ? -25.782 -10.258 -7.142 1.00 88.00 195 PRO A N 1
ATOM 1547 C CA . PRO A 1 195 ? -27.159 -9.802 -7.270 1.00 88.00 195 PRO A CA 1
ATOM 1548 C C . PRO A 1 195 ? -27.764 -9.442 -5.907 1.00 88.00 195 PRO A C 1
ATOM 1550 O O . PRO A 1 195 ? -27.673 -10.214 -4.955 1.00 88.00 195 PRO A O 1
ATOM 1553 N N . LEU A 1 196 ? -28.464 -8.307 -5.850 1.00 90.12 196 LEU A N 1
ATOM 1554 C CA . LEU A 1 196 ? -29.384 -7.964 -4.767 1.00 90.12 196 LEU A CA 1
ATOM 1555 C C . LEU A 1 196 ? -30.819 -8.220 -5.219 1.00 90.12 196 LEU A C 1
ATOM 1557 O O . LEU A 1 196 ? -31.170 -7.999 -6.381 1.00 90.12 196 LEU A O 1
ATOM 1561 N N . ALA A 1 197 ? -31.657 -8.687 -4.298 1.00 87.25 197 ALA A N 1
ATOM 1562 C CA . ALA A 1 197 ? -33.054 -9.000 -4.568 1.00 87.25 197 ALA A CA 1
ATOM 1563 C C . ALA A 1 197 ? -33.945 -8.673 -3.365 1.00 87.25 197 ALA A C 1
ATOM 1565 O O . ALA A 1 197 ? -33.500 -8.677 -2.217 1.00 87.25 197 ALA A O 1
ATOM 1566 N N . GLY A 1 198 ? -35.228 -8.417 -3.630 1.00 90.94 198 GLY A N 1
ATOM 1567 C CA . GLY A 1 198 ? -36.234 -8.213 -2.587 1.00 90.94 198 GLY A CA 1
ATOM 1568 C C . GLY A 1 198 ? -35.881 -7.071 -1.629 1.00 90.94 198 GLY A C 1
ATOM 1569 O O . GLY A 1 198 ? -35.585 -5.962 -2.070 1.00 90.94 198 GLY A O 1
ATOM 1570 N N . GLN A 1 199 ? -35.910 -7.351 -0.321 1.00 90.25 199 GLN A N 1
ATOM 1571 C CA . GLN A 1 199 ? -35.676 -6.360 0.736 1.00 90.25 199 GLN A CA 1
ATOM 1572 C C . GLN A 1 199 ? -34.271 -5.749 0.686 1.00 90.25 199 GLN A C 1
ATOM 1574 O O . GLN A 1 199 ? -34.120 -4.578 1.015 1.00 90.25 199 GLN A O 1
ATOM 1579 N N . ALA A 1 200 ? -33.270 -6.493 0.208 1.00 91.56 200 ALA A N 1
ATOM 1580 C CA . ALA A 1 200 ? -31.910 -5.982 0.072 1.00 91.56 200 ALA A CA 1
ATOM 1581 C C . ALA A 1 200 ? -31.835 -4.806 -0.915 1.00 91.56 200 ALA A C 1
ATOM 1583 O O . ALA A 1 200 ? -31.097 -3.861 -0.676 1.00 91.56 200 ALA A O 1
ATOM 1584 N N . LEU A 1 201 ? -32.645 -4.812 -1.987 1.00 93.75 201 LEU A N 1
ATOM 1585 C CA . LEU A 1 201 ? -32.709 -3.683 -2.926 1.00 93.75 201 LEU A CA 1
ATOM 1586 C C . LEU A 1 201 ? -33.305 -2.431 -2.273 1.00 93.75 201 LEU A C 1
ATOM 1588 O O . LEU A 1 201 ? -32.850 -1.327 -2.537 1.00 93.75 201 LEU A O 1
ATOM 1592 N N . VAL A 1 202 ? -34.325 -2.617 -1.432 1.00 93.56 202 VAL A N 1
ATOM 1593 C CA . VAL A 1 202 ? -35.008 -1.523 -0.727 1.00 93.56 202 VAL A CA 1
ATOM 1594 C C . VAL A 1 202 ? -34.124 -0.952 0.376 1.00 93.56 202 VAL A C 1
ATOM 1596 O O . VAL A 1 202 ? -34.082 0.256 0.561 1.00 93.56 202 VAL A O 1
ATOM 1599 N N . ASN A 1 203 ? -33.416 -1.813 1.107 1.00 94.88 203 ASN A N 1
ATOM 1600 C CA . ASN A 1 203 ? -32.498 -1.375 2.147 1.00 94.88 203 ASN A CA 1
ATOM 1601 C C . ASN A 1 203 ? -31.247 -0.710 1.555 1.00 94.88 203 ASN A C 1
ATOM 1603 O O . ASN A 1 203 ? -30.699 0.178 2.186 1.00 94.88 203 ASN A O 1
ATOM 1607 N N . ALA A 1 204 ? -30.792 -1.124 0.372 1.00 95.50 204 ALA A N 1
ATOM 1608 C CA . ALA A 1 204 ? -29.586 -0.591 -0.258 1.00 95.50 204 ALA A CA 1
ATOM 1609 C C . ALA A 1 204 ? -29.744 0.820 -0.845 1.00 95.50 204 ALA A C 1
ATOM 1611 O O . ALA A 1 204 ? -28.750 1.526 -0.916 1.00 95.50 204 ALA A O 1
ATOM 1612 N N . ASP A 1 205 ? -30.943 1.213 -1.279 1.00 95.25 205 ASP A N 1
ATOM 1613 C CA . ASP A 1 205 ? -31.229 2.537 -1.857 1.00 95.25 205 ASP A CA 1
ATOM 1614 C C . ASP A 1 205 ? -31.550 3.530 -0.721 1.00 95.25 205 ASP A C 1
ATOM 1616 O O . ASP A 1 205 ? -32.615 3.475 -0.095 1.00 95.25 205 ASP A O 1
ATOM 1620 N N . VAL A 1 206 ? -30.574 4.368 -0.367 1.00 94.88 206 VAL A N 1
ATOM 1621 C CA . VAL A 1 206 ? -30.595 5.193 0.853 1.00 94.88 206 VAL A CA 1
ATOM 1622 C C . VAL A 1 206 ? -30.213 6.649 0.634 1.00 94.88 206 VAL A C 1
ATOM 1624 O O . VAL A 1 206 ? -30.420 7.464 1.539 1.00 94.88 206 VAL A O 1
ATOM 1627 N N . ASP A 1 207 ? -29.635 6.990 -0.515 1.00 90.69 207 ASP A N 1
ATOM 1628 C CA . ASP A 1 207 ? -29.112 8.332 -0.780 1.00 90.69 207 ASP A CA 1
ATOM 1629 C C . ASP A 1 207 ? -30.170 9.321 -1.311 1.00 90.69 207 ASP A C 1
ATOM 1631 O O . ASP A 1 207 ? -29.898 10.520 -1.432 1.00 90.69 207 ASP A O 1
ATOM 1635 N N . GLY A 1 208 ? -31.388 8.831 -1.569 1.00 85.25 208 GLY A N 1
ATOM 1636 C CA . GLY A 1 208 ? -32.518 9.622 -2.054 1.00 85.25 208 GLY A CA 1
ATOM 1637 C C . GLY A 1 208 ? -32.553 9.808 -3.569 1.00 85.25 208 GLY A C 1
ATOM 1638 O O . GLY A 1 208 ? -33.432 10.516 -4.076 1.00 85.25 208 GLY A O 1
ATOM 1639 N N . GLU A 1 209 ? -31.615 9.208 -4.300 1.00 86.50 209 GLU A N 1
ATOM 1640 C CA . GLU A 1 209 ? -31.622 9.111 -5.753 1.00 86.50 209 GLU A CA 1
ATOM 1641 C C . GLU A 1 209 ? -32.120 7.728 -6.182 1.00 86.50 209 GLU A C 1
ATOM 1643 O O . GLU A 1 209 ? -32.015 6.752 -5.461 1.00 86.50 209 GLU A O 1
ATOM 1648 N N . SER A 1 210 ? -32.749 7.627 -7.356 1.00 86.12 210 SER A N 1
ATOM 1649 C CA . SER A 1 210 ? -33.310 6.339 -7.765 1.00 86.12 210 SER A CA 1
ATOM 1650 C C . SER A 1 210 ? -32.211 5.374 -8.205 1.00 86.12 210 SER A C 1
ATOM 1652 O O . SER A 1 210 ? -31.549 5.604 -9.222 1.00 86.12 210 SER A O 1
ATOM 1654 N N . GLY A 1 211 ? -32.146 4.227 -7.531 1.00 88.12 211 GLY A N 1
ATOM 1655 C CA . GLY A 1 211 ? -31.316 3.097 -7.918 1.00 88.12 211 GLY A CA 1
ATOM 1656 C C . GLY A 1 211 ? -29.995 3.028 -7.162 1.00 88.12 211 GLY A C 1
ATOM 1657 O O . GLY A 1 211 ? -29.434 4.026 -6.753 1.00 88.12 211 GLY A O 1
ATOM 1658 N N . ILE A 1 212 ? -29.474 1.807 -7.048 1.00 91.38 212 ILE A N 1
ATOM 1659 C CA . ILE A 1 212 ? -28.344 1.501 -6.168 1.00 91.38 212 ILE A CA 1
ATOM 1660 C C . ILE A 1 212 ? -27.014 1.825 -6.855 1.00 91.38 212 ILE A C 1
ATOM 1662 O O . ILE A 1 212 ? -26.664 1.210 -7.876 1.00 91.38 212 ILE A O 1
ATOM 1666 N N . THR A 1 213 ? -26.265 2.759 -6.277 1.00 90.25 213 THR A N 1
ATOM 1667 C CA . THR A 1 213 ? -24.976 3.255 -6.773 1.00 90.25 213 THR A CA 1
ATOM 1668 C C . THR A 1 213 ? -23.926 3.335 -5.658 1.00 90.25 213 THR A C 1
ATOM 1670 O O . THR A 1 213 ? -24.162 2.975 -4.510 1.00 90.25 213 THR A O 1
ATOM 1673 N N . GLY A 1 214 ? -22.722 3.821 -5.976 1.00 85.00 214 GLY A N 1
ATOM 1674 C CA . GLY A 1 214 ? -21.706 4.080 -4.950 1.00 85.00 214 GLY A CA 1
ATOM 1675 C C . GLY A 1 214 ? -22.090 5.187 -3.957 1.00 85.00 214 GLY A C 1
ATOM 1676 O O . GLY A 1 214 ? -21.524 5.242 -2.869 1.00 85.00 214 GLY A O 1
ATOM 1677 N N . SER A 1 215 ? -23.047 6.055 -4.299 1.00 88.75 215 SER A N 1
ATOM 1678 C CA . SER A 1 215 ? -23.505 7.137 -3.418 1.00 88.75 215 SER A CA 1
ATOM 1679 C C . SER A 1 215 ? -24.343 6.608 -2.241 1.00 88.75 215 SER A C 1
ATOM 1681 O O . SER A 1 215 ? -24.185 7.079 -1.108 1.00 88.75 215 SER A O 1
ATOM 1683 N N . ASP A 1 216 ? -25.091 5.523 -2.445 1.00 95.94 216 ASP A N 1
ATOM 1684 C CA . ASP A 1 216 ? -25.727 4.761 -1.368 1.00 95.94 216 ASP A CA 1
ATOM 1685 C C . ASP A 1 216 ? -24.706 4.173 -0.393 1.00 95.94 216 ASP A C 1
ATOM 1687 O O . ASP A 1 216 ? -24.830 4.329 0.822 1.00 95.94 216 ASP A O 1
ATOM 1691 N N . ALA A 1 217 ? -23.634 3.571 -0.918 1.00 91.00 217 ALA A N 1
ATOM 1692 C CA . ALA A 1 217 ? -22.564 3.016 -0.093 1.00 91.00 217 ALA A CA 1
ATOM 1693 C C . ALA A 1 217 ? -21.895 4.097 0.768 1.00 91.00 217 ALA A C 1
ATOM 1695 O O . ALA A 1 217 ? -21.631 3.875 1.948 1.00 91.00 217 ALA A O 1
ATOM 1696 N N . ILE A 1 218 ? -21.672 5.290 0.207 1.00 87.69 218 ILE A N 1
ATOM 1697 C CA . ILE A 1 218 ? -21.155 6.447 0.952 1.00 87.69 218 ILE A CA 1
ATOM 1698 C C . ILE A 1 218 ? -22.142 6.876 2.047 1.00 87.69 218 ILE A C 1
ATOM 1700 O O . ILE A 1 218 ? -21.730 7.248 3.145 1.00 87.69 218 ILE A O 1
ATOM 1704 N N . THR A 1 219 ? -23.445 6.841 1.773 1.00 92.62 219 THR A N 1
ATOM 1705 C CA . THR A 1 219 ? -24.481 7.211 2.746 1.00 92.62 219 THR A CA 1
ATOM 1706 C C . THR A 1 219 ? -24.534 6.222 3.911 1.00 92.62 219 THR A C 1
ATOM 1708 O O . THR A 1 219 ? -24.562 6.650 5.065 1.00 92.62 219 THR A O 1
ATOM 1711 N N . ILE A 1 220 ? -24.418 4.922 3.637 1.00 93.38 220 ILE A N 1
ATOM 1712 C CA . ILE A 1 220 ? -24.271 3.873 4.657 1.00 93.38 220 ILE A CA 1
ATOM 1713 C C . ILE A 1 220 ? -22.991 4.081 5.480 1.00 93.38 220 ILE A C 1
ATOM 1715 O O . ILE A 1 220 ? -23.038 4.048 6.707 1.00 93.38 220 ILE A O 1
ATOM 1719 N N . GLN A 1 221 ? -21.855 4.378 4.837 1.00 82.69 221 GLN A N 1
ATOM 1720 C CA . GLN A 1 221 ? -20.595 4.671 5.539 1.00 82.69 221 GLN A CA 1
ATOM 1721 C C . GLN A 1 221 ? -20.705 5.896 6.457 1.00 82.69 221 GLN A C 1
ATOM 1723 O O . GLN A 1 221 ? -20.153 5.895 7.554 1.00 82.69 221 GLN A O 1
ATOM 1728 N N . LYS A 1 222 ? -21.445 6.937 6.053 1.00 86.19 222 LYS A N 1
ATOM 1729 C CA . LYS A 1 222 ? -21.720 8.097 6.919 1.00 86.19 222 LYS A CA 1
ATOM 1730 C C . LYS A 1 222 ? -22.552 7.718 8.143 1.00 86.19 222 LYS A C 1
ATOM 1732 O O . LYS A 1 222 ? -22.395 8.352 9.185 1.00 86.19 222 LYS A O 1
ATOM 1737 N N . VAL A 1 223 ? -23.428 6.722 8.029 1.00 88.88 223 VAL A N 1
ATOM 1738 C CA . VAL A 1 223 ? -24.210 6.214 9.161 1.00 88.88 223 VAL A CA 1
ATOM 1739 C C . VAL A 1 223 ? -23.348 5.376 10.103 1.00 88.88 223 VAL A C 1
ATOM 1741 O O . VAL A 1 223 ? -23.376 5.619 11.308 1.00 88.88 223 VAL A O 1
ATOM 1744 N N . ASP A 1 224 ? -22.516 4.482 9.565 1.00 84.62 224 ASP A N 1
ATOM 1745 C CA . ASP A 1 224 ? -21.525 3.702 10.326 1.00 84.62 224 ASP A CA 1
ATOM 1746 C C . ASP A 1 224 ? -20.560 4.623 11.101 1.00 84.62 224 ASP A C 1
ATOM 1748 O O . ASP A 1 224 ? -20.337 4.464 12.301 1.00 84.62 224 ASP A O 1
ATOM 1752 N N . ALA A 1 225 ? -20.099 5.697 10.451 1.00 80.06 225 ALA A N 1
ATOM 1753 C CA . ALA A 1 225 ? -19.259 6.736 11.049 1.00 80.06 225 ALA A CA 1
ATOM 1754 C C . ALA A 1 225 ? -20.009 7.697 11.998 1.00 80.06 225 ALA A C 1
ATOM 1756 O O . ALA A 1 225 ? -19.424 8.670 12.477 1.00 80.06 225 ALA A O 1
ATOM 1757 N N . SER A 1 226 ? -21.302 7.473 12.264 1.00 85.06 226 SER A N 1
ATOM 1758 C CA . SER A 1 226 ? -22.156 8.328 13.108 1.00 85.06 226 SER A CA 1
ATOM 1759 C C . SER A 1 226 ? -22.255 9.799 12.660 1.00 85.06 226 SER A C 1
ATOM 1761 O O . SER A 1 226 ? -22.636 10.669 13.445 1.00 85.06 226 SER A O 1
ATOM 1763 N N . ILE A 1 227 ? -21.945 10.092 11.393 1.00 80.12 227 ILE A N 1
ATOM 1764 C CA . ILE A 1 227 ? -22.091 11.423 10.779 1.00 80.12 227 ILE A CA 1
ATOM 1765 C C . ILE A 1 227 ? -23.573 11.712 10.505 1.00 80.12 227 ILE A C 1
ATOM 1767 O O . ILE A 1 227 ? -24.025 12.850 10.626 1.00 80.12 227 ILE A O 1
ATOM 1771 N N . ILE A 1 228 ? -24.331 10.674 10.148 1.00 88.38 228 ILE A N 1
ATOM 1772 C CA . ILE A 1 228 ? -25.783 10.704 9.949 1.00 88.38 228 ILE A CA 1
ATOM 1773 C C . ILE A 1 228 ? -26.397 9.594 10.805 1.00 88.38 228 ILE A C 1
ATOM 1775 O O . ILE A 1 228 ? -25.756 8.575 11.052 1.00 88.38 228 ILE A O 1
ATOM 1779 N N . ARG A 1 229 ? -27.631 9.761 11.291 1.00 87.88 229 ARG A N 1
ATOM 1780 C CA . ARG A 1 229 ? -28.282 8.696 12.061 1.00 87.88 229 ARG A CA 1
ATOM 1781 C C . ARG A 1 229 ? -28.976 7.725 11.123 1.00 87.88 229 ARG A C 1
ATOM 1783 O O . ARG A 1 229 ? -29.642 8.124 10.177 1.00 87.88 229 ARG A O 1
ATOM 1790 N N . GLN A 1 230 ? -28.957 6.458 11.505 1.00 91.06 230 GLN A N 1
ATOM 1791 C CA . GLN A 1 230 ? -29.724 5.398 10.858 1.00 91.06 230 GLN A CA 1
ATOM 1792 C C . GLN A 1 230 ? -31.222 5.725 10.694 1.00 91.06 230 GLN A C 1
ATOM 1794 O O . GLN A 1 230 ? -31.865 5.341 9.722 1.00 91.06 230 GLN A O 1
ATOM 1799 N N . ALA A 1 231 ? -31.793 6.449 11.658 1.00 90.38 231 ALA A N 1
ATOM 1800 C CA . ALA A 1 231 ? -33.196 6.856 11.631 1.00 90.38 231 ALA A CA 1
ATOM 1801 C C . ALA A 1 231 ? -33.510 7.942 10.584 1.00 90.38 231 ALA A C 1
ATOM 1803 O O . ALA A 1 231 ? -34.684 8.207 10.341 1.00 90.38 231 ALA A O 1
ATOM 1804 N N . ASP A 1 232 ? -32.483 8.569 10.005 1.00 90.81 232 ASP A N 1
ATOM 1805 C CA . ASP A 1 232 ? -32.616 9.624 9.000 1.00 90.81 232 ASP A CA 1
ATOM 1806 C C . ASP A 1 232 ? -32.581 9.059 7.562 1.00 90.81 232 ASP A C 1
ATOM 1808 O O . ASP A 1 232 ? -32.727 9.823 6.613 1.00 90.81 232 ASP A O 1
ATOM 1812 N N . LEU A 1 233 ? -32.403 7.738 7.390 1.00 90.75 233 LEU A N 1
ATOM 1813 C CA . LEU A 1 233 ? -32.464 7.072 6.086 1.00 90.75 233 LEU A CA 1
ATOM 1814 C C . LEU A 1 233 ? -33.908 6.689 5.685 1.00 90.75 233 LEU A C 1
ATOM 1816 O O . LEU A 1 233 ? -34.691 6.276 6.549 1.00 90.75 233 LEU A O 1
ATOM 1820 N N . PRO A 1 234 ? -34.242 6.720 4.379 1.00 91.81 234 PRO A N 1
ATOM 1821 C CA . PRO A 1 234 ? -33.412 7.219 3.283 1.00 91.81 234 PRO A CA 1
ATOM 1822 C C . PRO A 1 234 ? -33.333 8.751 3.324 1.00 91.81 234 PRO A C 1
ATOM 1824 O O . PRO A 1 234 ? -34.269 9.418 3.772 1.00 91.81 234 PRO A O 1
ATOM 1827 N N . ILE A 1 235 ? -32.222 9.312 2.848 1.00 87.94 235 ILE A N 1
ATOM 1828 C CA . ILE A 1 235 ? -32.031 10.763 2.822 1.00 87.94 235 ILE A CA 1
ATOM 1829 C C . ILE A 1 235 ? -33.018 11.372 1.827 1.00 87.94 235 ILE A C 1
ATOM 1831 O O . ILE A 1 235 ? -32.942 11.132 0.629 1.00 87.94 235 ILE A O 1
ATOM 1835 N N . THR A 1 236 ? -33.950 12.192 2.300 1.00 77.50 236 THR A N 1
ATOM 1836 C CA . THR A 1 236 ? -34.824 12.977 1.420 1.00 77.50 236 THR A CA 1
ATOM 1837 C C . THR A 1 236 ? -34.200 14.345 1.154 1.00 77.50 236 THR A C 1
ATOM 1839 O O . THR A 1 236 ? -33.833 15.032 2.108 1.00 77.50 236 THR A O 1
ATOM 1842 N N . LYS A 1 237 ? -34.096 14.744 -0.121 1.00 58.09 237 LYS A N 1
ATOM 1843 C CA . LYS A 1 237 ? -33.744 16.121 -0.516 1.00 58.09 237 LYS A CA 1
ATOM 1844 C C . LYS A 1 237 ? -34.799 17.135 -0.071 1.00 58.09 237 LYS A C 1
ATOM 1846 O O . LYS A 1 237 ? -36.002 16.791 -0.103 1.00 58.09 237 LYS A O 1
#

Sequence (237 aa):
YRLLYDQLTNVYGLDNLIWEWTGYTTPESADWYPGDDVVDMVGYDKYNGIDGIPNLSSISSTFYSLVKGVNGEKMVAMSENDSIPSLENLQNDKAAWLYFCPWYKNYITAEMYNPQDELEKIYNSEYCITLDELPDLYSYPINAEPSSKPTAAETVNATEGNTKILYGDANLDGKVNVSDAVTVLQYAANKTKYPLAGQALVNADVDGESGITGSDAITIQKVDASIIRQADLPITK

Secondary structure (DSSP, 8-state):
-HHHHIIIIIIS---S---EEE---SGGGGGG---TTT-SEEEEEE---BTTB------HHHHHHHHHHTTT-SEEEEEEESSPPPHHHHHHHT---S-EEEPTTHHHH-TTTS-HHHHHHHHTSTTS--GGGS--TTT--TTS-----S------------PPP-TT-SSSSS--SHHHHHHHHHHHH-TTTS---THHHHHH--SSSSS--HHHHHHHHHHHTTSS-GGG-S---

pLDDT: mean 87.65, std 16.72, range [28.25, 98.81]

Solvent-accessible surface area (backbone atoms only — not comparable to full-atom values): 13853 Å² total; per-residue (Å²): 108,70,70,56,49,45,45,42,40,69,72,68,58,53,84,86,73,81,40,70,42,77,54,66,86,53,92,66,36,67,80,68,59,92,47,79,93,74,43,60,30,36,24,28,74,46,80,74,59,56,97,66,40,54,35,43,65,45,53,39,72,57,50,55,48,51,33,56,73,48,74,65,77,41,57,46,28,29,64,29,23,31,25,66,45,36,59,65,42,25,65,72,64,63,34,76,53,75,46,78,35,55,40,77,65,58,28,53,75,27,60,41,25,34,36,68,68,61,49,54,53,35,66,76,29,100,84,42,87,47,82,91,71,55,75,63,75,91,76,53,70,86,81,54,72,85,89,66,72,77,83,72,74,76,88,73,80,87,70,92,66,91,75,76,88,49,51,32,19,27,74,67,80,84,55,60,33,61,70,15,20,49,46,32,40,44,25,53,75,36,49,88,85,37,68,72,59,74,67,26,49,61,9,33,40,28,55,63,58,93,67,68,35,63,60,19,19,52,47,27,41,34,32,51,70,64,75,41,59,69,87,58,51,52,35,76,131

Nearest PDB structures (foldseek):
  6ueh-assembly1_A  TM=9.803E-01  e=2.630E-15  metagenome
  3zm8-assembly1_A  TM=9.610E-01  e=1.476E-11  Podospora anserina S mat+
  6hpf-assembly1_A  TM=9.481E-01  e=2.343E-09  Yunnania penicillata
  4uyq-assembly1_B  TM=8.541E-01  e=5.269E-04  Acetivibrio cellulolyticus
  4uyp-assembly1_D  TM=8.690E-01  e=9.252E-04  Acetivibrio cellulolyticus